Protein AF-A0A645G4P3-F1 (afdb_monomer_lite)

Organism: NCBI:txid1076179

Structure (mmCIF, N/CA/C/O backbone):
data_AF-A0A645G4P3-F1
#
_entry.id   AF-A0A645G4P3-F1
#
loop_
_atom_site.group_PDB
_atom_site.id
_atom_site.type_symbol
_atom_site.label_atom_id
_atom_site.label_alt_id
_atom_site.label_comp_id
_atom_site.label_asym_id
_atom_site.label_entity_id
_atom_site.label_seq_id
_atom_site.pdbx_PDB_ins_code
_atom_site.Cartn_x
_atom_site.Cartn_y
_atom_site.Cartn_z
_atom_site.occupancy
_atom_site.B_iso_or_equiv
_atom_site.auth_seq_id
_atom_site.auth_comp_id
_atom_site.auth_asym_id
_atom_site.auth_atom_id
_atom_site.pdbx_PDB_model_num
ATOM 1 N N . MET A 1 1 ? -2.263 -0.035 29.855 1.00 57.41 1 MET A N 1
ATOM 2 C CA . MET A 1 1 ? -2.709 0.184 28.463 1.00 57.41 1 MET A CA 1
ATOM 3 C C . MET A 1 1 ? -4.032 -0.517 28.206 1.00 57.41 1 MET A C 1
ATOM 5 O O . MET A 1 1 ? -5.031 0.173 28.277 1.00 57.41 1 MET A O 1
ATOM 9 N N . LEU A 1 2 ? -4.110 -1.848 28.055 1.00 62.84 2 LEU A N 1
ATOM 10 C CA . LEU A 1 2 ? -5.410 -2.528 27.849 1.00 62.84 2 LEU A CA 1
ATOM 11 C C . LEU A 1 2 ? -6.432 -2.306 28.982 1.00 62.84 2 LEU A C 1
ATOM 13 O O . LEU A 1 2 ? -7.619 -2.194 28.715 1.00 62.84 2 LEU A O 1
ATOM 17 N N . SER A 1 3 ? -5.980 -2.183 30.235 1.00 64.50 3 SER A N 1
ATOM 18 C CA . SER A 1 3 ? -6.842 -1.959 31.410 1.00 64.50 3 SER A CA 1
ATOM 19 C C . SER A 1 3 ? -7.588 -0.618 31.427 1.00 64.50 3 SER A C 1
ATOM 21 O O . SER A 1 3 ? -8.468 -0.432 32.260 1.00 64.50 3 SER A O 1
ATOM 23 N N . GLU A 1 4 ? -7.207 0.331 30.569 1.00 82.06 4 GLU A N 1
ATOM 24 C CA . GLU A 1 4 ? -7.836 1.657 30.459 1.00 82.06 4 GLU A CA 1
ATOM 25 C C . GLU A 1 4 ? -8.805 1.746 29.273 1.00 82.06 4 GLU A C 1
ATOM 27 O O . GLU A 1 4 ? -9.519 2.743 29.136 1.00 82.06 4 GLU A O 1
ATOM 32 N N . ILE A 1 5 ? -8.829 0.715 28.421 1.00 87.94 5 ILE A N 1
ATOM 33 C CA . ILE A 1 5 ? -9.719 0.621 27.269 1.00 87.94 5 ILE A CA 1
ATOM 34 C C . ILE A 1 5 ? -11.023 -0.045 27.736 1.00 87.94 5 ILE A C 1
ATOM 36 O O . ILE A 1 5 ? -10.971 -1.145 28.291 1.00 87.94 5 ILE A O 1
ATOM 40 N N . PRO A 1 6 ? -12.195 0.579 27.517 1.00 89.44 6 PRO A N 1
ATOM 41 C CA . PRO A 1 6 ? -13.479 -0.030 27.842 1.00 89.44 6 PRO A CA 1
ATOM 42 C C . PRO A 1 6 ? -13.659 -1.383 27.149 1.00 89.44 6 PRO A C 1
ATOM 44 O O . PRO A 1 6 ? -13.306 -1.541 25.977 1.00 89.44 6 PRO A O 1
ATOM 47 N N . GLU A 1 7 ? -14.265 -2.343 27.850 1.00 88.75 7 GLU A N 1
ATOM 48 C CA . GLU A 1 7 ? -14.511 -3.697 27.334 1.00 88.75 7 GLU A CA 1
ATOM 49 C C . GLU A 1 7 ? -15.261 -3.670 25.995 1.00 88.75 7 GLU A C 1
ATOM 51 O O . GLU A 1 7 ? -14.934 -4.424 25.078 1.00 88.75 7 GLU A O 1
ATOM 56 N N . GLU A 1 8 ? -16.209 -2.743 25.825 1.00 86.12 8 GLU A N 1
ATOM 57 C CA . GLU A 1 8 ? -16.947 -2.623 24.569 1.00 86.12 8 GLU A CA 1
ATOM 58 C C . GLU A 1 8 ? -16.049 -2.255 23.380 1.00 86.12 8 GLU A C 1
ATOM 60 O O . GLU A 1 8 ? -16.299 -2.730 22.272 1.00 86.12 8 GLU A O 1
ATOM 65 N N . VAL A 1 9 ? -15.008 -1.440 23.594 1.00 89.00 9 VAL A N 1
ATOM 66 C CA . VAL A 1 9 ? -14.048 -1.042 22.549 1.00 89.00 9 VAL A CA 1
ATOM 67 C C . VAL A 1 9 ? -13.118 -2.206 22.208 1.00 89.00 9 VAL A C 1
ATOM 69 O O . VAL A 1 9 ? -12.846 -2.444 21.032 1.00 89.00 9 VAL A O 1
ATOM 72 N N . ILE A 1 10 ? -12.696 -2.982 23.211 1.00 90.88 10 ILE A N 1
ATOM 73 C CA . ILE A 1 10 ? -11.894 -4.201 23.018 1.00 90.88 10 ILE A CA 1
ATOM 74 C C . ILE A 1 10 ? -12.672 -5.223 22.179 1.00 90.88 10 ILE A C 1
ATOM 76 O O . ILE A 1 10 ? -12.140 -5.757 21.205 1.00 90.88 10 ILE A O 1
ATOM 80 N N . MET A 1 11 ? -13.943 -5.460 22.512 1.00 88.81 11 MET A N 1
ATOM 81 C CA . MET A 1 11 ? -14.808 -6.392 21.780 1.00 88.81 11 MET A CA 1
ATOM 82 C C . MET A 1 11 ? -15.013 -5.967 20.324 1.00 88.81 11 MET A C 1
ATOM 84 O O . MET A 1 11 ? -14.922 -6.783 19.413 1.00 88.81 11 MET A O 1
ATOM 88 N N . VAL A 1 12 ? -15.230 -4.674 20.088 1.00 88.75 12 VAL A N 1
ATOM 89 C CA . VAL A 1 12 ? -15.345 -4.118 18.735 1.00 88.75 12 VAL A CA 1
ATOM 90 C C . VAL A 1 12 ? -14.050 -4.309 17.942 1.00 88.75 12 VAL A C 1
ATOM 92 O O . VAL A 1 12 ? -14.095 -4.755 16.796 1.00 88.75 12 VAL A O 1
ATOM 95 N N . ALA A 1 13 ? -12.897 -3.975 18.529 1.00 91.94 13 ALA A N 1
ATOM 96 C CA . ALA A 1 13 ? -11.601 -4.165 17.883 1.00 91.94 13 ALA A CA 1
ATOM 97 C C . ALA A 1 13 ? -11.382 -5.638 17.504 1.00 91.94 13 ALA A C 1
ATOM 99 O O . ALA A 1 13 ? -10.926 -5.941 16.401 1.00 91.94 13 ALA A O 1
ATOM 100 N N . PHE A 1 14 ? -11.782 -6.553 18.391 1.00 90.88 14 PHE A N 1
ATOM 101 C CA . PHE A 1 14 ? -11.722 -7.993 18.162 1.00 90.88 14 PHE A CA 1
ATOM 102 C C . PHE A 1 14 ? -12.623 -8.437 17.010 1.00 90.88 14 PHE A C 1
ATOM 104 O O . PHE A 1 14 ? -12.183 -9.198 16.149 1.00 90.88 14 PHE A O 1
ATOM 111 N N . ASP A 1 15 ? -13.855 -7.940 16.945 1.00 90.38 15 ASP A N 1
ATOM 112 C CA . ASP A 1 15 ? -14.788 -8.266 15.866 1.00 90.38 15 ASP A CA 1
ATOM 113 C C . ASP A 1 15 ? -14.283 -7.769 14.503 1.00 90.38 15 ASP A C 1
ATOM 115 O O . ASP A 1 15 ? -14.334 -8.511 13.516 1.00 90.38 15 ASP A O 1
ATOM 119 N N . ILE A 1 16 ? -13.739 -6.547 14.447 1.00 91.62 16 ILE A N 1
ATOM 120 C CA . ILE A 1 16 ? -13.177 -5.973 13.216 1.00 91.62 16 ILE A CA 1
ATOM 121 C C . ILE A 1 16 ? -11.974 -6.789 12.746 1.00 91.62 16 ILE A C 1
ATOM 123 O O . ILE A 1 16 ? -11.935 -7.208 11.587 1.00 91.62 16 ILE A O 1
ATOM 127 N N . LEU A 1 17 ? -11.014 -7.058 13.634 1.00 91.38 17 LEU A N 1
ATOM 128 C CA . LEU A 1 17 ? -9.810 -7.803 13.273 1.00 91.38 17 LEU A CA 1
ATOM 129 C C . LEU A 1 17 ? -10.111 -9.268 12.943 1.00 91.38 17 LEU A C 1
ATOM 131 O O . LEU A 1 17 ? -9.520 -9.806 12.015 1.00 91.38 17 LEU A O 1
ATOM 135 N N . ASN A 1 18 ? -11.080 -9.913 13.595 1.00 90.38 18 ASN A N 1
ATOM 136 C CA . ASN A 1 18 ? -11.509 -11.258 13.196 1.00 90.38 18 ASN A CA 1
ATOM 137 C C . ASN A 1 18 ? -12.208 -11.283 11.840 1.00 90.38 18 ASN A C 1
ATOM 139 O O . ASN A 1 18 ? -12.076 -12.255 11.090 1.00 90.38 18 ASN A O 1
ATOM 143 N N . TYR A 1 19 ? -12.983 -10.247 11.523 1.00 91.75 19 TYR A N 1
ATOM 144 C CA . TYR A 1 19 ? -13.567 -10.117 10.197 1.00 91.75 19 TYR A CA 1
ATOM 145 C C . TYR A 1 19 ? -12.474 -9.910 9.143 1.00 91.75 19 TYR A C 1
ATOM 147 O O . TYR A 1 19 ? -12.486 -10.606 8.128 1.00 91.75 19 TYR A O 1
ATOM 155 N N . ALA A 1 20 ? -11.497 -9.039 9.418 1.00 92.06 20 ALA A N 1
ATOM 156 C CA . ALA A 1 20 ? -10.322 -8.837 8.573 1.00 92.06 20 ALA A CA 1
ATOM 157 C C . ALA A 1 20 ? -9.554 -10.152 8.361 1.00 92.06 20 ALA A C 1
ATOM 159 O O . ALA A 1 20 ? -9.321 -10.542 7.222 1.00 92.06 20 ALA A O 1
ATOM 160 N N . LYS A 1 21 ? -9.293 -10.898 9.442 1.00 90.06 21 LYS A N 1
ATOM 161 C CA . LYS A 1 21 ? -8.574 -12.180 9.451 1.00 90.06 21 LYS A CA 1
ATOM 162 C C . LYS A 1 21 ? -9.199 -13.163 8.462 1.00 90.06 21 LYS A C 1
ATOM 164 O O . LYS A 1 21 ? -8.529 -13.725 7.603 1.00 90.06 21 LYS A O 1
ATOM 169 N N . LYS A 1 22 ? -10.524 -13.326 8.549 1.00 90.94 22 LYS A N 1
ATOM 170 C CA . LYS A 1 22 ? -11.297 -14.222 7.672 1.00 90.94 22 LYS A CA 1
ATOM 171 C C . LYS A 1 22 ? -11.372 -13.728 6.232 1.00 90.94 22 LYS A C 1
ATOM 173 O O . LYS A 1 22 ? -11.452 -14.543 5.320 1.00 90.94 22 LYS A O 1
ATOM 178 N N . LYS A 1 23 ? -11.452 -12.412 6.031 1.00 92.75 23 LYS A N 1
ATOM 179 C CA . LYS A 1 23 ? -11.663 -11.814 4.710 1.00 92.75 23 LYS A CA 1
ATOM 180 C C . LYS A 1 23 ? -10.378 -11.773 3.883 1.00 92.75 23 LYS A C 1
ATOM 182 O O . LYS A 1 23 ? -10.464 -11.958 2.675 1.00 92.75 23 LYS A O 1
ATOM 187 N N . LEU A 1 24 ? -9.246 -11.540 4.542 1.00 89.25 24 LEU A N 1
ATOM 188 C CA . LEU A 1 24 ? -7.929 -11.361 3.931 1.00 89.25 24 LEU A CA 1
ATOM 189 C C . LEU A 1 24 ? -7.092 -12.649 3.934 1.00 89.25 24 LEU A C 1
ATOM 191 O O . LEU A 1 24 ? -6.056 -12.691 3.283 1.00 89.25 24 LEU A O 1
ATOM 195 N N . ASP A 1 25 ? -7.543 -13.694 4.641 1.00 88.12 25 ASP A N 1
ATOM 196 C CA . ASP A 1 25 ? -6.809 -14.957 4.825 1.00 88.12 25 ASP A CA 1
ATOM 197 C C . ASP A 1 25 ? -5.406 -14.728 5.425 1.00 88.12 25 ASP A C 1
ATOM 199 O O . ASP A 1 25 ? -4.386 -15.231 4.954 1.00 88.12 25 ASP A O 1
ATOM 203 N N . LYS A 1 26 ? -5.361 -13.891 6.470 1.00 83.75 26 LYS A N 1
ATOM 204 C CA . LYS A 1 26 ? -4.143 -13.457 7.168 1.00 83.75 26 LYS A CA 1
ATOM 205 C C . LYS A 1 26 ? -4.297 -13.654 8.662 1.00 83.75 26 LYS A C 1
ATOM 207 O O . LYS A 1 26 ? -5.391 -13.495 9.187 1.00 83.75 26 LYS A O 1
ATOM 212 N N . GLU A 1 27 ? -3.205 -13.971 9.343 1.00 82.81 27 GLU A N 1
ATOM 213 C CA . GLU A 1 27 ? -3.148 -14.024 10.804 1.00 82.81 27 GLU A CA 1
ATOM 214 C C . GLU A 1 27 ? -2.740 -12.662 11.372 1.00 82.81 27 GLU A C 1
ATOM 216 O O . GLU A 1 27 ? -1.984 -11.929 10.743 1.00 82.81 27 GLU A O 1
ATOM 221 N N . PHE A 1 28 ? -3.224 -12.337 12.572 1.00 84.25 28 PHE A N 1
ATOM 222 C CA . PHE A 1 28 ? -2.850 -11.115 13.284 1.00 84.25 28 PHE A CA 1
ATOM 223 C C . PHE A 1 28 ? -2.340 -11.460 14.674 1.00 84.25 28 PHE A C 1
ATOM 225 O O . PHE A 1 28 ? -2.961 -12.244 15.396 1.00 84.25 28 PHE A O 1
ATOM 232 N N . ASN A 1 29 ? -1.214 -10.862 15.054 1.00 83.44 29 ASN A N 1
ATOM 233 C CA . ASN A 1 29 ? -0.605 -11.091 16.357 1.00 83.44 29 ASN A CA 1
ATOM 234 C C . ASN A 1 29 ? -1.203 -10.178 17.448 1.00 83.44 29 ASN A C 1
ATOM 236 O O . ASN A 1 29 ? -1.918 -9.208 17.183 1.00 83.44 29 ASN A O 1
ATOM 240 N N . GLU A 1 30 ? -0.891 -10.495 18.705 1.00 85.69 30 GLU A N 1
ATOM 241 C CA . GLU A 1 30 ? -1.395 -9.767 19.876 1.00 85.69 30 GLU A CA 1
ATOM 242 C C . GLU A 1 30 ? -0.963 -8.291 19.889 1.00 85.69 30 GLU A C 1
ATOM 244 O O . GLU A 1 30 ? -1.731 -7.419 20.288 1.00 85.69 30 GLU A O 1
ATOM 249 N N . THR A 1 31 ? 0.242 -7.979 19.403 1.00 85.75 31 THR A N 1
ATOM 250 C CA . THR A 1 31 ? 0.733 -6.593 19.340 1.00 85.75 31 THR A CA 1
ATOM 251 C C . THR A 1 31 ? -0.086 -5.756 18.358 1.00 85.75 31 THR A C 1
ATOM 253 O O . THR A 1 31 ? -0.479 -4.635 18.687 1.00 85.75 31 THR A O 1
ATOM 256 N N . SER A 1 32 ? -0.417 -6.311 17.191 1.00 84.81 32 SER A N 1
ATOM 257 C CA . SER A 1 32 ? -1.302 -5.674 16.214 1.00 84.81 32 SER A CA 1
ATOM 258 C C . SER A 1 32 ? -2.700 -5.440 16.782 1.00 84.81 32 SER A C 1
ATOM 260 O O . SER A 1 32 ? -3.266 -4.364 16.591 1.00 84.81 32 SER A O 1
ATOM 262 N N . PHE A 1 33 ? -3.233 -6.406 17.539 1.00 89.88 33 PHE A N 1
ATOM 263 C CA . PHE A 1 33 ? -4.510 -6.249 18.233 1.00 89.88 33 PHE A CA 1
ATOM 264 C C . PHE A 1 33 ? -4.485 -5.082 19.230 1.00 89.88 33 PHE A C 1
ATOM 266 O O . PHE A 1 33 ? -5.374 -4.230 19.204 1.00 89.88 33 PHE A O 1
ATOM 273 N N . ILE A 1 34 ? -3.448 -5.007 20.071 1.00 89.44 34 ILE A N 1
ATOM 274 C CA . ILE A 1 34 ? -3.296 -3.939 21.069 1.00 89.44 34 ILE A CA 1
ATOM 275 C C . ILE A 1 34 ? -3.201 -2.567 20.394 1.00 89.44 34 ILE A C 1
ATOM 277 O O . ILE A 1 34 ? -3.913 -1.649 20.795 1.00 89.44 34 ILE A O 1
ATOM 281 N N . SER A 1 35 ? -2.367 -2.431 19.358 1.00 89.88 35 SER A N 1
ATOM 282 C CA . SER A 1 35 ? -2.207 -1.174 18.611 1.00 89.88 35 SER A CA 1
ATOM 283 C C . SER A 1 35 ? -3.517 -0.720 17.962 1.00 89.88 35 SER A C 1
ATOM 285 O O . SER A 1 35 ? -3.876 0.455 18.030 1.00 89.88 35 SER A O 1
ATOM 287 N N . PHE A 1 36 ? -4.263 -1.655 17.368 1.00 92.38 36 PHE A N 1
ATOM 288 C CA . PHE A 1 36 ? -5.551 -1.357 16.747 1.00 92.38 36 PHE A CA 1
ATOM 289 C C . PHE A 1 36 ? -6.582 -0.892 17.786 1.00 92.38 36 PHE A C 1
ATOM 291 O O . PHE A 1 36 ? -7.268 0.109 17.575 1.00 92.38 36 PHE A O 1
ATOM 298 N N . ALA A 1 37 ? -6.682 -1.594 18.920 1.00 93.00 37 ALA A N 1
ATOM 299 C CA . ALA A 1 37 ? -7.606 -1.245 19.996 1.00 93.00 37 ALA A CA 1
ATOM 300 C C . ALA A 1 37 ? -7.270 0.115 20.634 1.00 93.00 37 ALA A C 1
ATOM 302 O O . ALA A 1 37 ? -8.176 0.906 20.896 1.00 93.00 37 ALA A O 1
ATOM 303 N N . ASP A 1 38 ? -5.983 0.410 20.838 1.00 93.00 38 ASP A N 1
ATOM 304 C CA . ASP A 1 38 ? -5.511 1.694 21.367 1.00 93.00 38 ASP A CA 1
ATOM 305 C C . ASP A 1 38 ? -5.822 2.860 20.414 1.00 93.00 38 ASP A C 1
ATOM 307 O O . ASP A 1 38 ? -6.411 3.868 20.822 1.00 93.00 38 ASP A O 1
ATOM 311 N N . HIS A 1 39 ? -5.535 2.702 19.115 1.00 93.88 39 HIS A N 1
ATOM 312 C CA . HIS A 1 39 ? -5.907 3.701 18.106 1.00 93.88 39 HIS A CA 1
ATOM 313 C C . HIS A 1 39 ? -7.412 3.940 18.092 1.00 93.88 39 HIS A C 1
ATOM 315 O O . HIS A 1 39 ? -7.872 5.082 18.065 1.00 93.88 39 HIS A O 1
ATOM 321 N N . LEU A 1 40 ? -8.198 2.865 18.133 1.00 93.56 40 LEU A N 1
ATOM 322 C CA . LEU A 1 40 ? -9.642 2.994 18.093 1.00 93.56 40 LEU A CA 1
ATOM 323 C C . LEU A 1 40 ? -10.177 3.730 19.324 1.00 93.56 40 LEU A C 1
ATOM 325 O O . LEU A 1 40 ? -11.002 4.636 19.203 1.00 93.56 40 LEU A O 1
ATOM 329 N N . TYR A 1 41 ? -9.679 3.380 20.507 1.00 94.25 41 TYR A N 1
ATOM 330 C CA . TYR A 1 41 ? -10.069 4.045 21.740 1.00 94.25 41 TYR A CA 1
ATOM 331 C C . TYR A 1 41 ? -9.716 5.535 21.720 1.00 94.25 41 TYR A C 1
ATOM 333 O O . TYR A 1 41 ? -10.555 6.384 22.029 1.00 94.25 41 TYR A O 1
ATOM 341 N N . THR A 1 42 ? -8.503 5.876 21.289 1.00 93.44 42 THR A N 1
ATOM 342 C CA . THR A 1 42 ? -8.070 7.274 21.186 1.00 93.44 42 THR A CA 1
ATOM 343 C C . THR A 1 42 ? -8.829 8.041 20.098 1.00 93.44 42 THR A C 1
ATOM 345 O O . THR A 1 42 ? -9.086 9.233 20.269 1.00 93.44 42 THR A O 1
ATOM 348 N N . ALA A 1 43 ? -9.254 7.401 19.003 1.00 94.00 43 ALA A N 1
ATOM 349 C CA . ALA A 1 43 ? -10.171 7.990 18.019 1.00 94.00 43 ALA A CA 1
ATOM 350 C C . ALA A 1 43 ? -11.523 8.358 18.646 1.00 94.00 43 ALA A C 1
ATOM 352 O O . ALA A 1 43 ? -11.953 9.504 18.536 1.00 94.00 43 ALA A O 1
ATOM 353 N N . ILE A 1 44 ? -12.131 7.438 19.397 1.00 92.94 44 ILE A N 1
ATOM 354 C CA . ILE A 1 44 ? -13.400 7.676 20.101 1.00 92.94 44 ILE A CA 1
ATOM 355 C C . ILE A 1 44 ? -13.262 8.824 21.115 1.00 92.94 44 ILE A C 1
ATOM 357 O O . ILE A 1 44 ? -14.105 9.719 21.175 1.00 92.94 44 ILE A O 1
ATOM 361 N N . GLN A 1 45 ? -12.172 8.848 21.889 1.00 93.38 45 GLN A N 1
ATOM 362 C CA . GLN A 1 45 ? -11.915 9.929 22.845 1.00 93.38 45 GLN A CA 1
ATOM 363 C C . GLN A 1 45 ? -11.721 11.297 22.175 1.00 93.38 45 GLN A C 1
ATOM 365 O O . GLN A 1 45 ? -12.106 12.318 22.749 1.00 93.38 45 GLN A O 1
ATOM 370 N N . ARG A 1 46 ? -11.078 11.337 21.001 1.00 94.06 46 ARG A N 1
ATOM 371 C CA . ARG A 1 46 ? -10.881 12.569 20.222 1.00 94.06 46 ARG A CA 1
ATOM 372 C C . ARG A 1 46 ? -12.203 13.081 19.664 1.00 94.06 46 ARG A C 1
ATOM 374 O O . ARG A 1 46 ? -12.466 14.277 19.784 1.00 94.06 46 ARG A O 1
ATOM 381 N N . GLU A 1 47 ? -13.053 12.186 19.172 1.00 93.00 47 GLU A N 1
ATOM 382 C CA . GLU A 1 47 ? -14.384 12.538 18.676 1.00 93.00 47 GLU A CA 1
ATOM 383 C C . GLU A 1 47 ? -15.260 13.136 19.782 1.00 93.00 47 GLU A C 1
ATOM 385 O O . GLU A 1 47 ? -15.825 14.213 19.612 1.00 93.00 47 GLU A O 1
ATOM 390 N N . GLY A 1 48 ? -15.247 12.550 20.985 1.00 88.81 48 GLY A N 1
ATOM 391 C CA . GLY A 1 48 ? -15.934 13.126 22.151 1.00 88.81 48 GLY A CA 1
ATOM 392 C C . GLY A 1 48 ? -15.438 14.525 22.564 1.00 88.81 48 GLY A C 1
ATOM 393 O O . GLY A 1 48 ? -16.112 15.222 23.319 1.00 88.81 48 GLY A O 1
ATOM 394 N N . LYS A 1 49 ? -14.268 14.954 22.069 1.00 93.25 49 LYS A N 1
ATOM 395 C CA . LYS A 1 49 ? -13.692 16.296 22.269 1.00 93.25 49 LYS A CA 1
ATOM 396 C C . LYS A 1 49 ? -13.857 17.207 21.044 1.00 93.25 49 LYS A C 1
ATOM 398 O O . LYS A 1 49 ? -13.359 18.331 21.073 1.00 93.25 49 LYS A O 1
ATOM 403 N N . GLY A 1 50 ? -14.500 16.738 19.971 1.00 90.62 50 GLY A N 1
ATOM 404 C CA . GLY A 1 50 ? -14.615 17.453 18.697 1.00 90.62 50 GLY A CA 1
ATOM 405 C C . GLY A 1 50 ? -13.280 17.632 17.963 1.00 90.62 50 GLY A C 1
ATOM 406 O O . GLY A 1 50 ? -13.126 18.571 17.182 1.00 90.62 50 GLY A O 1
ATOM 407 N N . ILE A 1 51 ? -12.285 16.781 18.240 1.00 89.94 51 ILE A N 1
ATOM 408 C CA . ILE A 1 51 ? -10.964 16.839 17.606 1.00 89.94 51 ILE A CA 1
ATOM 409 C C . ILE A 1 51 ? -10.963 15.910 16.397 1.00 89.94 51 ILE A C 1
ATOM 411 O O . ILE A 1 51 ? -10.919 14.691 16.545 1.00 89.94 51 ILE A O 1
ATOM 415 N N . GLN A 1 52 ? -10.929 16.491 15.200 1.00 83.88 52 GLN A N 1
ATOM 416 C CA . GLN A 1 52 ? -10.835 15.731 13.957 1.00 83.88 52 GLN A CA 1
ATOM 417 C C . GLN A 1 52 ? -9.393 15.632 13.468 1.00 83.88 52 GLN A C 1
ATOM 419 O O . GLN A 1 52 ? -8.668 16.627 13.401 1.00 83.88 52 GLN A O 1
ATOM 424 N N . MET A 1 53 ? -8.990 14.426 13.077 1.00 87.81 53 MET A N 1
ATOM 425 C CA . MET A 1 53 ? -7.690 14.173 12.465 1.00 87.81 53 MET A CA 1
ATOM 426 C C . MET A 1 53 ? -7.824 14.024 10.958 1.00 87.81 53 MET A C 1
ATOM 428 O O . MET A 1 53 ? -8.797 13.460 10.466 1.00 87.81 53 MET A O 1
ATOM 432 N N . LYS A 1 54 ? -6.821 14.516 10.230 1.00 91.12 54 LYS A N 1
ATOM 433 C CA . LYS A 1 54 ? -6.721 14.353 8.781 1.00 91.12 54 LYS A CA 1
ATOM 434 C C . LYS A 1 54 ? -5.742 13.241 8.449 1.00 91.12 54 LYS A C 1
ATOM 436 O O . LYS A 1 54 ? -4.624 13.236 8.962 1.00 91.12 54 LYS A O 1
ATOM 441 N N . ASN A 1 55 ? -6.153 12.333 7.572 1.00 91.06 55 ASN A N 1
ATOM 442 C CA . ASN A 1 55 ? -5.288 11.314 7.012 1.00 91.06 55 ASN A CA 1
ATOM 443 C C . ASN A 1 55 ? -4.861 11.738 5.604 1.00 91.06 55 ASN A C 1
ATOM 445 O O . ASN A 1 55 ? -5.607 11.613 4.634 1.00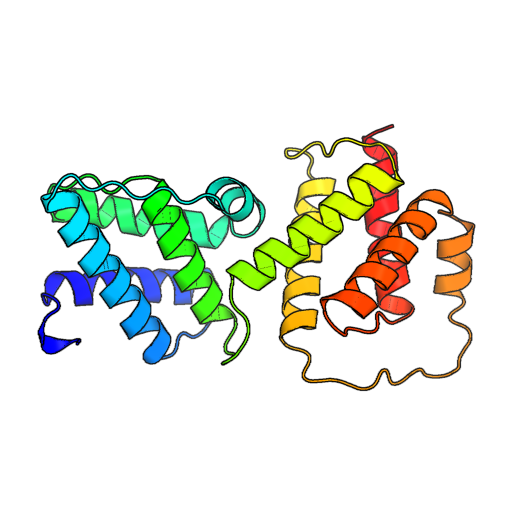 91.06 55 ASN A O 1
ATOM 449 N N . PHE A 1 56 ? -3.632 12.239 5.494 1.00 88.88 56 PHE A N 1
ATOM 450 C CA . PHE A 1 56 ? -3.083 12.709 4.221 1.00 88.88 56 PHE A CA 1
ATOM 451 C C . PHE A 1 56 ? -2.807 11.585 3.214 1.00 88.88 56 PHE A C 1
ATOM 453 O O . PHE A 1 56 ? -2.659 11.883 2.037 1.00 88.88 56 PHE A O 1
ATOM 460 N N . LEU A 1 57 ? -2.797 10.323 3.658 1.00 90.00 57 LEU A N 1
ATOM 461 C CA . LEU A 1 57 ? -2.621 9.136 2.817 1.00 90.00 57 LEU A CA 1
ATOM 462 C C . LEU A 1 57 ? -3.957 8.511 2.398 1.00 90.00 57 LEU A C 1
ATOM 464 O O . LEU A 1 57 ? -3.979 7.464 1.761 1.00 90.00 57 LEU A O 1
ATOM 468 N N . LEU A 1 58 ? -5.102 9.095 2.774 1.00 91.06 58 LEU A N 1
ATOM 469 C CA . LEU A 1 58 ? -6.413 8.486 2.525 1.00 91.06 58 LEU A CA 1
ATOM 470 C C . LEU A 1 58 ? -6.672 8.240 1.034 1.00 91.06 58 LEU A C 1
ATOM 472 O O . LEU A 1 58 ? -7.365 7.289 0.674 1.00 91.06 58 LEU A O 1
ATOM 476 N N . TRP A 1 59 ? -6.140 9.104 0.172 1.00 89.00 59 TRP A N 1
ATOM 477 C CA . TRP A 1 59 ? -6.232 8.913 -1.267 1.00 89.00 59 TRP A CA 1
ATOM 478 C C . TRP A 1 59 ? -5.424 7.692 -1.715 1.00 89.00 59 TRP A C 1
ATOM 480 O O . TRP A 1 59 ? -5.970 6.836 -2.405 1.00 89.00 59 TRP A O 1
ATOM 490 N N . ASP A 1 60 ? -4.183 7.553 -1.257 1.00 87.62 60 ASP A N 1
ATOM 491 C CA . ASP A 1 60 ? -3.323 6.415 -1.589 1.00 87.62 60 ASP A CA 1
ATOM 492 C C . ASP A 1 60 ? -3.912 5.106 -1.057 1.00 87.62 60 ASP A C 1
ATOM 494 O O . ASP A 1 60 ? -4.036 4.117 -1.773 1.00 87.62 60 ASP A O 1
ATOM 498 N N . ILE A 1 61 ? -4.402 5.131 0.184 1.00 92.69 61 ILE A N 1
ATOM 499 C CA . ILE A 1 61 ? -5.043 3.994 0.847 1.00 92.69 61 ILE A CA 1
ATOM 500 C C . ILE A 1 61 ? -6.246 3.485 0.046 1.00 92.69 61 ILE A C 1
ATOM 502 O O . ILE A 1 61 ? -6.414 2.275 -0.100 1.00 92.69 61 ILE A O 1
ATOM 506 N N . LYS A 1 62 ? -7.061 4.385 -0.523 1.00 91.31 62 LYS A N 1
ATOM 507 C CA . LYS A 1 62 ? -8.207 4.011 -1.375 1.00 91.31 62 LYS A CA 1
ATOM 508 C C . LYS A 1 62 ? -7.788 3.199 -2.597 1.00 91.31 62 LYS A C 1
ATOM 510 O O . LYS A 1 62 ? -8.564 2.357 -3.044 1.00 91.31 62 LYS A O 1
ATOM 515 N N . HIS A 1 63 ? -6.596 3.454 -3.124 1.00 86.19 63 HIS A N 1
ATOM 516 C CA . HIS A 1 63 ? -6.088 2.794 -4.320 1.00 86.19 63 HIS A CA 1
ATOM 517 C C . HIS A 1 63 ? -5.273 1.544 -3.990 1.00 86.19 63 HIS A C 1
ATOM 519 O O . HIS A 1 63 ? -5.357 0.553 -4.710 1.00 86.19 63 HIS A O 1
ATOM 525 N N . PHE A 1 64 ? -4.486 1.573 -2.915 1.00 89.38 64 PHE A N 1
ATOM 526 C CA . PHE A 1 64 ? -3.523 0.514 -2.609 1.00 89.38 64 PHE A CA 1
ATOM 527 C C . PHE A 1 64 ? -4.120 -0.571 -1.709 1.00 89.38 64 PHE A C 1
ATOM 529 O O . PHE A 1 64 ? -3.785 -1.749 -1.853 1.00 89.38 64 PHE A O 1
ATOM 536 N N . PHE A 1 65 ? -5.042 -0.188 -0.823 1.00 92.25 65 PHE A N 1
ATOM 537 C CA . PHE A 1 65 ? -5.628 -1.061 0.196 1.00 92.25 65 PHE A CA 1
ATOM 538 C C . PHE A 1 65 ? -7.169 -1.022 0.177 1.00 92.25 65 PHE A C 1
ATOM 540 O O . PHE A 1 65 ? -7.805 -0.727 1.195 1.00 92.25 65 PHE A O 1
ATOM 547 N N . PRO A 1 66 ? -7.822 -1.247 -0.984 1.00 92.38 66 PRO A N 1
ATOM 548 C CA . PRO A 1 66 ? -9.270 -1.089 -1.099 1.00 92.38 66 PRO A CA 1
ATOM 549 C C . PRO A 1 66 ? -10.055 -2.107 -0.256 1.00 92.38 66 PRO A C 1
ATOM 551 O O . PRO A 1 66 ? -11.145 -1.788 0.225 1.00 92.38 66 PRO A O 1
ATOM 554 N N . GLU A 1 67 ? -9.527 -3.319 -0.060 1.00 93.38 67 GLU A N 1
ATOM 555 C CA . GLU A 1 67 ? -10.197 -4.362 0.725 1.00 93.38 67 GLU A CA 1
ATOM 556 C C . GLU A 1 67 ? -10.093 -4.082 2.227 1.00 93.38 67 GLU A C 1
ATOM 558 O O . GLU A 1 67 ? -11.094 -4.141 2.948 1.00 93.38 67 GLU A O 1
ATOM 563 N N . GLU A 1 68 ? -8.908 -3.692 2.685 1.00 94.94 68 GLU A N 1
ATOM 564 C CA . GLU A 1 68 ? -8.614 -3.303 4.060 1.00 94.94 68 GLU A CA 1
ATOM 565 C C . GLU A 1 68 ? -9.394 -2.040 4.443 1.00 94.94 68 GLU A C 1
ATOM 567 O O . GLU A 1 68 ? -9.992 -1.981 5.519 1.00 94.94 68 GLU A O 1
ATOM 572 N N . LEU A 1 69 ? -9.502 -1.071 3.526 1.00 96.31 69 LEU A N 1
ATOM 573 C CA . LEU A 1 69 ? -10.331 0.118 3.713 1.00 96.31 69 LEU A CA 1
ATOM 574 C C . LEU A 1 69 ? -11.818 -0.219 3.814 1.00 96.31 69 LEU A C 1
ATOM 576 O O . LEU A 1 69 ? -12.530 0.365 4.635 1.00 96.31 69 LEU A O 1
ATOM 580 N N . ALA A 1 70 ? -12.314 -1.162 3.013 1.00 96.06 70 ALA A N 1
ATOM 581 C CA . ALA A 1 70 ? -13.699 -1.610 3.117 1.00 96.06 70 ALA A CA 1
ATOM 582 C C . ALA A 1 70 ? -13.979 -2.266 4.480 1.00 96.06 70 ALA A C 1
ATOM 584 O O . ALA A 1 70 ? -15.041 -2.044 5.069 1.00 96.06 70 ALA A O 1
ATOM 585 N N . ILE A 1 71 ? -13.020 -3.031 5.008 1.00 95.12 71 ILE A N 1
ATOM 586 C CA . ILE A 1 71 ? -13.096 -3.605 6.354 1.00 95.12 71 ILE A CA 1
ATOM 587 C C . ILE A 1 71 ? -13.091 -2.502 7.420 1.00 95.12 71 ILE A C 1
ATOM 589 O O . ILE A 1 71 ? -13.979 -2.482 8.276 1.00 95.12 71 ILE A O 1
ATOM 593 N N . ALA A 1 72 ? -12.151 -1.559 7.342 1.00 95.44 72 ALA A N 1
ATOM 594 C CA . ALA A 1 72 ? -12.038 -0.444 8.276 1.00 95.44 72 ALA A CA 1
ATOM 595 C C . ALA A 1 72 ? -13.315 0.407 8.315 1.00 95.44 72 ALA A C 1
ATOM 597 O O . ALA A 1 72 ? -13.846 0.682 9.390 1.00 95.44 72 ALA A O 1
ATOM 598 N N . ARG A 1 73 ? -13.868 0.767 7.150 1.00 95.69 73 ARG A N 1
ATOM 599 C CA . ARG A 1 73 ? -15.125 1.527 7.037 1.00 95.69 73 ARG A CA 1
ATOM 600 C C . ARG A 1 73 ? -16.309 0.796 7.644 1.00 95.69 73 ARG A C 1
ATOM 602 O O . ARG A 1 73 ? -17.113 1.411 8.337 1.00 95.69 73 ARG A O 1
ATOM 609 N N . ARG A 1 74 ? -16.406 -0.517 7.421 1.00 92.56 74 ARG A N 1
ATOM 610 C CA . ARG A 1 74 ? -17.443 -1.341 8.047 1.00 92.56 74 ARG A CA 1
ATOM 611 C C . ARG A 1 74 ? -17.307 -1.343 9.571 1.00 92.56 74 ARG A C 1
ATOM 613 O O . ARG A 1 74 ? -18.315 -1.258 10.267 1.00 92.56 74 ARG A O 1
ATOM 620 N N . GLY A 1 75 ? -16.076 -1.415 10.078 1.00 90.12 75 GLY A N 1
ATOM 621 C CA . GLY A 1 75 ? -15.785 -1.295 11.504 1.00 90.12 75 GLY A CA 1
ATOM 622 C C . GLY A 1 75 ? -16.227 0.050 12.076 1.00 90.12 75 GLY A C 1
ATOM 623 O O . GLY A 1 75 ? -16.973 0.082 13.048 1.00 90.12 75 GLY A O 1
ATOM 624 N N . ILE A 1 76 ? -15.849 1.152 11.426 1.00 91.75 76 ILE A N 1
ATOM 625 C CA . ILE A 1 76 ? -16.274 2.508 11.803 1.00 91.75 76 ILE A CA 1
ATOM 626 C C . ILE A 1 76 ? -17.798 2.640 11.813 1.00 91.75 76 ILE A C 1
ATOM 628 O O . ILE A 1 76 ? -18.355 3.144 12.784 1.00 91.75 76 ILE A O 1
ATOM 632 N N . GLN A 1 77 ? -18.483 2.150 10.776 1.00 91.81 77 GLN A N 1
ATOM 633 C CA . GLN A 1 77 ? -19.943 2.197 10.710 1.00 91.81 77 GLN A CA 1
ATOM 634 C C . GLN A 1 77 ? -20.579 1.502 11.922 1.00 91.81 77 GLN A C 1
ATOM 636 O O . GLN A 1 77 ? -21.436 2.082 12.584 1.00 91.81 77 GLN A O 1
ATOM 641 N N . PHE A 1 78 ? -20.124 0.291 12.245 1.00 88.00 78 PHE A N 1
ATOM 642 C CA . PHE A 1 78 ? -20.625 -0.461 13.395 1.00 88.00 78 PHE A CA 1
ATOM 643 C C . PHE A 1 78 ? -20.425 0.290 14.720 1.00 88.00 78 PHE A C 1
ATOM 645 O O . PHE A 1 78 ? -21.287 0.263 15.597 1.00 88.00 78 PHE A O 1
ATOM 652 N N . ILE A 1 79 ? -19.300 0.989 14.867 1.00 89.81 79 ILE A N 1
ATOM 653 C CA . ILE A 1 79 ? -18.979 1.769 16.067 1.00 89.81 79 ILE A CA 1
ATOM 654 C C . ILE A 1 79 ? -19.860 2.997 16.181 1.00 89.81 79 ILE A C 1
ATOM 656 O O . ILE A 1 79 ? -20.410 3.247 17.252 1.00 89.81 79 ILE A O 1
ATOM 660 N N . ASN A 1 80 ? -20.009 3.732 15.083 1.00 91.88 80 ASN A N 1
ATOM 661 C CA . ASN A 1 80 ? -20.866 4.905 15.019 1.00 91.88 80 ASN A CA 1
ATOM 662 C C . ASN A 1 80 ? -22.305 4.531 15.413 1.00 91.88 80 ASN A C 1
ATOM 664 O O . ASN A 1 80 ? -22.904 5.193 16.260 1.00 91.88 80 ASN A O 1
ATOM 668 N N . GLU A 1 81 ? -22.817 3.409 14.896 1.00 90.44 81 GLU A N 1
ATOM 669 C CA . GLU A 1 81 ? -24.141 2.874 15.243 1.00 90.44 81 GLU A CA 1
ATOM 670 C C . GLU A 1 81 ? -24.244 2.451 16.720 1.00 90.44 81 GLU A C 1
ATOM 672 O O . GLU A 1 81 ? -25.226 2.775 17.388 1.00 90.44 81 GLU A O 1
ATOM 677 N N . LYS A 1 82 ? -23.241 1.740 17.251 1.00 85.81 82 LYS A N 1
ATOM 678 C CA . LYS A 1 82 ? -23.273 1.191 18.617 1.00 85.81 82 LYS A CA 1
ATOM 679 C C . LYS A 1 82 ? -23.073 2.250 19.704 1.00 85.81 82 LYS A C 1
ATOM 681 O O . LYS A 1 82 ? -23.660 2.133 20.776 1.00 85.81 82 LYS A O 1
ATOM 686 N N . MET A 1 83 ? -22.232 3.249 19.443 1.00 86.44 83 MET A N 1
ATOM 687 C CA . MET A 1 83 ? -21.807 4.252 20.426 1.00 86.44 83 MET A CA 1
ATOM 688 C C . MET A 1 83 ? -22.498 5.609 20.248 1.00 86.44 83 MET A C 1
ATOM 690 O O . MET A 1 83 ? -22.345 6.477 21.104 1.00 86.44 83 MET A O 1
ATOM 694 N N . GLY A 1 84 ? -23.243 5.812 19.156 1.00 89.62 84 GLY A N 1
ATOM 695 C CA . GLY A 1 84 ? -23.886 7.094 18.859 1.00 89.62 84 GLY A CA 1
ATOM 696 C C . GLY A 1 84 ? -22.882 8.221 18.599 1.00 89.62 84 GLY A C 1
ATOM 697 O O . GLY A 1 84 ? -23.112 9.351 19.023 1.00 89.62 84 GLY A O 1
ATOM 698 N N . ILE A 1 85 ? -21.763 7.902 17.942 1.00 91.06 85 ILE A N 1
ATOM 699 C CA . ILE A 1 85 ? -20.698 8.848 17.568 1.00 91.06 85 ILE A CA 1
ATOM 700 C C . ILE A 1 85 ? -20.541 8.913 16.044 1.00 91.06 85 ILE A C 1
ATOM 702 O O . ILE A 1 85 ? -21.121 8.100 15.326 1.00 91.06 85 ILE A O 1
ATOM 706 N N . GLU A 1 86 ? -19.735 9.852 15.548 1.00 91.56 86 GLU A N 1
ATOM 707 C CA . GLU A 1 86 ? -19.500 10.035 14.113 1.00 91.56 86 GLU A CA 1
ATOM 708 C C . GLU A 1 86 ? -18.001 10.123 13.798 1.00 91.56 86 GLU A C 1
ATOM 710 O O . GLU A 1 86 ? -17.455 11.183 13.507 1.00 91.56 86 GLU A O 1
ATOM 715 N N . LEU A 1 87 ? -17.309 8.981 13.840 1.00 93.19 87 LEU A N 1
ATOM 716 C CA . LEU A 1 87 ? -15.926 8.918 13.366 1.00 93.19 87 LEU A CA 1
ATOM 717 C C . LEU A 1 87 ? -15.868 9.183 11.852 1.00 93.19 87 LEU A C 1
ATOM 719 O O . LEU A 1 87 ? -16.666 8.641 11.082 1.00 93.19 87 LEU A O 1
ATOM 723 N N . SER A 1 88 ? -14.900 9.998 11.430 1.00 92.50 88 SER A N 1
ATOM 724 C CA . SER A 1 88 ? -14.744 10.455 10.044 1.00 92.50 88 SER A CA 1
ATOM 725 C C . SER A 1 88 ? -14.145 9.393 9.101 1.00 92.50 88 SER A C 1
ATOM 727 O O . SER A 1 88 ? -13.535 8.414 9.532 1.00 92.50 88 SER A O 1
ATOM 729 N N . ASP A 1 89 ? -14.240 9.614 7.778 1.00 92.69 89 ASP A N 1
ATOM 730 C CA . ASP A 1 89 ? -13.575 8.762 6.762 1.00 92.69 89 ASP A CA 1
ATOM 731 C C . ASP A 1 89 ? -12.041 8.756 6.943 1.00 92.69 89 ASP A C 1
ATOM 733 O O . ASP A 1 89 ? -11.390 7.767 6.614 1.00 92.69 89 ASP A O 1
ATOM 737 N N . ASP A 1 90 ? -11.458 9.814 7.522 1.00 94.75 90 ASP A N 1
ATOM 738 C CA . ASP A 1 90 ? -10.030 9.876 7.860 1.00 94.75 90 ASP A CA 1
ATOM 739 C C . ASP A 1 90 ? -9.630 8.771 8.863 1.00 94.75 90 ASP A C 1
ATOM 741 O O . ASP A 1 90 ? -8.575 8.148 8.707 1.00 94.75 90 ASP A O 1
ATOM 745 N N . GLU A 1 91 ? -10.490 8.461 9.843 1.00 94.94 91 GLU A N 1
ATOM 746 C CA . GLU A 1 91 ? -10.259 7.367 10.798 1.00 94.94 91 GLU A CA 1
ATOM 747 C C . GLU A 1 91 ? -10.302 5.995 10.124 1.00 94.94 91 GLU A C 1
ATOM 749 O O . GLU A 1 91 ? -9.510 5.117 10.468 1.00 94.94 91 GLU A O 1
ATOM 754 N N . SER A 1 92 ? -11.127 5.820 9.086 1.00 95.25 92 SER A N 1
ATOM 755 C CA . SER A 1 92 ? -11.089 4.590 8.288 1.00 95.25 92 SER A CA 1
ATOM 756 C C . SER A 1 92 ? -9.735 4.400 7.592 1.00 95.25 92 SER A C 1
ATOM 758 O O . SER A 1 92 ? -9.221 3.283 7.547 1.00 95.25 92 SER A O 1
ATOM 760 N N . GLY A 1 93 ? -9.095 5.487 7.147 1.00 95.25 93 GLY A N 1
ATOM 761 C CA . GLY A 1 93 ? -7.731 5.446 6.623 1.00 95.25 93 GLY A CA 1
ATOM 762 C C . GLY A 1 93 ? -6.714 5.013 7.681 1.00 95.25 93 GLY A C 1
ATOM 763 O O . GLY A 1 93 ? -5.870 4.162 7.414 1.00 95.25 93 GLY A O 1
ATOM 764 N N . PHE A 1 94 ? -6.798 5.542 8.905 1.00 94.88 94 PHE A N 1
ATOM 765 C CA . PHE A 1 94 ? -5.867 5.143 9.967 1.00 94.88 94 PHE A CA 1
ATOM 766 C C . PHE A 1 94 ? -6.045 3.679 10.380 1.00 94.88 94 PHE A C 1
ATOM 768 O O . PHE A 1 94 ? -5.058 2.954 10.491 1.00 94.88 94 PHE A O 1
ATOM 775 N N . LEU A 1 95 ? -7.288 3.216 10.541 1.00 94.94 95 LEU A N 1
ATOM 776 C CA . LEU A 1 95 ? -7.567 1.807 10.827 1.00 94.94 95 LEU A CA 1
ATOM 777 C C . LEU A 1 95 ? -7.090 0.888 9.698 1.00 94.94 95 LEU A C 1
ATOM 779 O O . LEU A 1 95 ? -6.598 -0.202 9.974 1.00 94.94 95 LEU A O 1
ATOM 783 N N . THR A 1 96 ? -7.167 1.342 8.444 1.00 95.50 96 THR A N 1
ATOM 784 C CA . THR A 1 96 ? -6.612 0.603 7.302 1.00 95.50 96 THR A CA 1
ATOM 785 C C . THR A 1 96 ? -5.109 0.396 7.450 1.00 95.50 96 THR A C 1
ATOM 787 O O . THR A 1 96 ? -4.632 -0.721 7.287 1.00 95.50 96 THR A O 1
ATOM 790 N N . LEU A 1 97 ? -4.358 1.435 7.830 1.00 92.94 97 LEU A N 1
ATOM 791 C CA . LEU A 1 97 ? -2.916 1.309 8.064 1.00 92.94 97 LEU A CA 1
ATOM 792 C C . LEU A 1 97 ? -2.599 0.327 9.201 1.00 92.94 97 LEU A C 1
ATOM 794 O O . LEU A 1 97 ? -1.631 -0.419 9.091 1.00 92.94 97 LEU A O 1
ATOM 798 N N . HIS A 1 98 ? -3.410 0.283 10.266 1.00 91.94 98 HIS A N 1
ATOM 799 C CA . HIS A 1 98 ? -3.249 -0.720 11.330 1.00 91.94 98 HIS A CA 1
ATOM 800 C C . HIS A 1 98 ? -3.510 -2.145 10.838 1.00 91.94 98 HIS A C 1
ATOM 802 O O . HIS A 1 98 ? -2.760 -3.043 11.210 1.00 91.94 98 HIS A O 1
ATOM 808 N N . ILE A 1 99 ? -4.521 -2.352 9.988 1.00 92.38 99 ILE A N 1
ATOM 809 C CA . ILE A 1 99 ? -4.800 -3.661 9.373 1.00 92.38 99 ILE A CA 1
ATOM 810 C C . ILE A 1 99 ? -3.623 -4.086 8.489 1.00 92.38 99 ILE A C 1
ATOM 812 O O . ILE A 1 99 ? -3.073 -5.161 8.696 1.00 92.38 99 ILE A O 1
ATOM 816 N N . VAL A 1 100 ? -3.162 -3.213 7.590 1.00 90.69 100 VAL A N 1
ATOM 817 C CA . VAL A 1 100 ? -2.028 -3.510 6.698 1.00 90.69 100 VAL A CA 1
ATOM 818 C C . VAL A 1 100 ? -0.752 -3.782 7.501 1.00 90.69 100 VAL A C 1
ATOM 820 O O . VAL A 1 100 ? -0.045 -4.744 7.226 1.00 90.69 100 VAL A O 1
ATOM 823 N N . ASN A 1 101 ? -0.468 -2.996 8.546 1.00 87.62 101 ASN A N 1
ATOM 824 C CA . ASN A 1 101 ? 0.660 -3.267 9.447 1.00 87.62 101 ASN A CA 1
ATOM 825 C C . ASN A 1 101 ? 0.556 -4.649 10.105 1.00 87.62 101 ASN A C 1
ATOM 827 O O . ASN A 1 101 ? 1.572 -5.307 10.311 1.00 87.62 101 ASN A O 1
ATOM 831 N N . ALA A 1 102 ? -0.657 -5.086 10.442 1.00 84.50 102 ALA A N 1
ATOM 832 C CA . ALA A 1 102 ? -0.891 -6.403 11.011 1.00 84.50 102 ALA A CA 1
ATOM 833 C C . ALA A 1 102 ? -0.653 -7.535 9.996 1.00 84.50 102 ALA A C 1
ATOM 835 O O . ALA A 1 102 ? -0.239 -8.616 10.398 1.00 84.50 102 ALA A O 1
ATOM 836 N N . GLU A 1 103 ? -0.862 -7.290 8.699 1.00 82.56 103 GLU A N 1
ATOM 837 C CA . GLU A 1 103 ? -0.583 -8.254 7.623 1.00 82.56 103 GLU A CA 1
ATOM 838 C C . GLU A 1 103 ? 0.902 -8.375 7.260 1.00 82.56 103 GLU A C 1
ATOM 840 O O . GLU A 1 103 ? 1.320 -9.418 6.750 1.00 82.56 103 GLU A O 1
ATOM 845 N N . LEU A 1 104 ? 1.683 -7.306 7.462 1.00 77.12 104 LEU A N 1
ATOM 846 C CA . LEU A 1 104 ? 3.087 -7.228 7.042 1.00 77.12 104 LEU A CA 1
ATOM 847 C C . LEU A 1 104 ? 4.052 -8.013 7.944 1.00 77.12 104 LEU A C 1
ATOM 849 O O . LEU A 1 104 ? 5.192 -8.213 7.546 1.00 77.12 104 LEU A O 1
ATOM 853 N N . ASP A 1 105 ? 3.609 -8.478 9.115 1.00 65.31 105 ASP A N 1
ATOM 854 C CA . ASP A 1 105 ? 4.305 -9.407 10.027 1.00 65.31 105 ASP A CA 1
ATOM 855 C C . ASP A 1 105 ? 5.756 -9.037 10.445 1.00 65.31 105 ASP A C 1
ATOM 857 O O . ASP A 1 105 ? 6.482 -9.880 10.978 1.00 65.31 105 ASP A O 1
ATOM 861 N N . ILE A 1 106 ? 6.224 -7.791 10.242 1.00 57.12 106 ILE A N 1
ATOM 862 C CA . ILE A 1 106 ? 7.637 -7.420 10.467 1.00 57.12 106 ILE A CA 1
ATOM 863 C C . ILE A 1 106 ? 7.829 -6.098 11.229 1.00 57.12 106 ILE A C 1
ATOM 865 O O . ILE A 1 106 ? 7.144 -5.096 11.057 1.00 57.12 106 ILE A O 1
ATOM 869 N N . THR A 1 107 ? 8.855 -6.132 12.076 1.00 52.56 107 THR A N 1
ATOM 870 C CA . THR A 1 107 ? 9.277 -5.204 13.127 1.00 52.56 107 THR A CA 1
ATOM 871 C C . THR A 1 107 ? 9.994 -3.919 12.683 1.00 52.56 107 THR A C 1
ATOM 873 O O . THR A 1 107 ? 10.498 -3.227 13.562 1.00 52.56 107 THR A O 1
ATOM 876 N N . ASN A 1 108 ? 10.057 -3.551 11.392 1.00 51.88 108 ASN A N 1
ATOM 877 C CA . ASN A 1 108 ? 10.826 -2.357 10.968 1.00 51.88 108 ASN A CA 1
ATOM 878 C C . ASN A 1 108 ? 10.240 -1.489 9.839 1.00 51.88 108 ASN A C 1
ATOM 880 O O . ASN A 1 108 ? 10.678 -0.347 9.709 1.00 51.88 108 ASN A O 1
ATOM 884 N N . GLU A 1 109 ? 9.277 -1.955 9.039 1.00 62.75 109 GLU A N 1
ATOM 885 C CA . GLU A 1 109 ? 8.719 -1.153 7.938 1.00 62.75 109 GLU A CA 1
ATOM 886 C C . GLU A 1 109 ? 7.191 -1.206 7.946 1.00 62.75 109 GLU A C 1
ATOM 888 O O . GLU A 1 109 ? 6.590 -2.234 8.239 1.00 62.75 109 GLU A O 1
ATOM 893 N N . SER A 1 110 ? 6.562 -0.054 7.706 1.00 78.88 110 SER A N 1
ATOM 894 C CA . SER A 1 110 ? 5.134 0.157 7.966 1.00 78.88 110 SER A CA 1
ATOM 895 C C . SER A 1 110 ? 4.329 0.282 6.673 1.00 78.88 110 SER A C 1
ATOM 897 O O . SER A 1 110 ? 4.874 0.583 5.612 1.00 78.88 110 SER A O 1
ATOM 899 N N . ALA A 1 111 ? 3.006 0.167 6.769 1.00 84.69 111 ALA A N 1
ATOM 900 C CA . ALA A 1 111 ? 2.052 0.499 5.715 1.00 84.69 111 ALA A CA 1
ATOM 901 C C . ALA A 1 111 ? 2.296 1.901 5.115 1.00 84.69 111 ALA A C 1
ATOM 903 O O . ALA A 1 111 ? 2.042 2.130 3.933 1.00 84.69 111 ALA A O 1
ATOM 904 N N . VAL A 1 112 ? 2.849 2.833 5.902 1.00 86.44 112 VAL A N 1
ATOM 905 C CA . VAL A 1 112 ? 3.282 4.154 5.420 1.00 86.44 112 VAL A CA 1
ATOM 906 C C . VAL A 1 112 ? 4.482 4.033 4.481 1.00 86.44 112 VAL A C 1
ATOM 908 O O . VAL A 1 112 ? 4.454 4.612 3.400 1.00 86.44 112 VAL A O 1
ATOM 911 N N . SER A 1 113 ? 5.502 3.250 4.844 1.00 88.94 113 SER A N 1
ATOM 912 C CA . SER A 1 113 ? 6.660 2.975 3.981 1.00 88.94 113 SER A CA 1
ATOM 913 C C . SER A 1 113 ? 6.232 2.309 2.672 1.00 88.94 113 SER A C 1
ATOM 915 O O . SER A 1 113 ? 6.696 2.692 1.601 1.00 88.94 113 SER A O 1
ATOM 917 N N . LEU A 1 114 ? 5.292 1.363 2.753 1.00 89.25 114 LEU A N 1
ATOM 918 C CA . LEU A 1 114 ? 4.702 0.705 1.588 1.00 89.25 114 LEU A CA 1
ATOM 919 C C . LEU A 1 114 ? 4.010 1.711 0.662 1.00 89.25 114 LEU A C 1
ATOM 921 O O . LEU A 1 114 ? 4.313 1.765 -0.529 1.00 89.25 114 LEU A O 1
ATOM 925 N N . THR A 1 115 ? 3.142 2.553 1.223 1.00 89.75 115 THR A N 1
ATOM 926 C CA . THR A 1 115 ? 2.451 3.625 0.489 1.00 89.75 115 THR A CA 1
ATOM 927 C C . THR A 1 115 ? 3.452 4.566 -0.182 1.00 89.75 115 THR A C 1
ATOM 929 O O . THR A 1 115 ? 3.340 4.860 -1.370 1.00 89.75 115 THR A O 1
ATOM 932 N N . GLN A 1 116 ? 4.477 4.985 0.562 1.00 91.94 116 GLN A N 1
ATOM 933 C CA . GLN A 1 116 ? 5.509 5.890 0.076 1.00 91.94 116 GLN A CA 1
ATOM 934 C C . GLN A 1 116 ? 6.302 5.289 -1.092 1.00 91.94 116 GLN A C 1
ATOM 936 O O . GLN A 1 116 ? 6.545 5.976 -2.082 1.00 91.94 116 GLN A O 1
ATOM 941 N N . MET A 1 117 ? 6.700 4.018 -1.007 1.00 93.06 117 MET A N 1
ATOM 942 C CA . MET A 1 117 ? 7.435 3.357 -2.087 1.00 93.06 117 MET A CA 1
ATOM 943 C C . MET A 1 117 ? 6.602 3.292 -3.371 1.00 93.06 117 MET A C 1
ATOM 945 O O . MET A 1 117 ? 7.110 3.604 -4.449 1.00 93.06 117 MET A O 1
ATOM 949 N N . ILE A 1 118 ? 5.328 2.905 -3.258 1.00 93.88 118 ILE A N 1
ATOM 950 C CA . ILE A 1 118 ? 4.416 2.821 -4.403 1.00 93.88 118 ILE A CA 1
ATOM 951 C C . ILE A 1 118 ? 4.285 4.201 -5.064 1.00 93.88 118 ILE A C 1
ATOM 953 O O . ILE A 1 118 ? 4.494 4.313 -6.273 1.00 93.88 118 ILE A O 1
ATOM 957 N N . GLU A 1 119 ? 4.044 5.255 -4.282 1.00 94.06 119 GLU A N 1
ATOM 958 C CA . GLU A 1 119 ? 3.937 6.633 -4.780 1.00 94.06 119 GLU A CA 1
ATOM 959 C C . GLU A 1 119 ? 5.218 7.131 -5.463 1.00 94.06 119 GLU A C 1
ATOM 961 O O . GLU A 1 119 ? 5.170 7.745 -6.534 1.00 94.06 119 GLU A O 1
ATOM 966 N N . GLU A 1 120 ? 6.391 6.839 -4.898 1.00 95.69 120 GLU A N 1
ATOM 967 C CA . GLU A 1 120 ? 7.674 7.208 -5.501 1.00 95.69 120 GLU A CA 1
ATOM 968 C C . GLU A 1 120 ? 7.882 6.515 -6.854 1.00 95.69 120 GLU A C 1
ATOM 970 O O . GLU A 1 120 ? 8.309 7.155 -7.822 1.00 95.69 120 GLU A O 1
ATOM 975 N N . ILE A 1 121 ? 7.529 5.230 -6.956 1.00 95.81 121 ILE A N 1
ATOM 976 C CA . ILE A 1 121 ? 7.608 4.469 -8.209 1.00 95.81 121 ILE A CA 1
ATOM 977 C C . ILE A 1 121 ? 6.643 5.046 -9.250 1.00 95.81 121 ILE A C 1
ATOM 979 O O . ILE A 1 121 ? 7.050 5.309 -10.386 1.00 95.81 121 ILE A O 1
ATOM 983 N N . LEU A 1 122 ? 5.383 5.287 -8.876 1.00 94.56 122 LEU A N 1
ATOM 984 C CA . LEU A 1 122 ? 4.382 5.883 -9.763 1.00 94.56 122 LEU A CA 1
ATOM 985 C C . LEU A 1 122 ? 4.821 7.260 -10.254 1.00 94.56 122 LEU A C 1
ATOM 987 O O . LEU A 1 122 ? 4.736 7.546 -11.450 1.00 94.56 122 LEU A O 1
ATOM 991 N N . THR A 1 123 ? 5.356 8.084 -9.358 1.00 95.38 123 THR A N 1
ATOM 992 C CA . THR A 1 123 ? 5.894 9.409 -9.668 1.00 95.38 123 THR A CA 1
ATOM 993 C C . THR A 1 123 ? 7.018 9.317 -10.698 1.00 95.38 123 THR A C 1
ATOM 995 O O . THR A 1 123 ? 6.978 10.004 -11.723 1.00 95.38 123 THR A O 1
ATOM 998 N N . VAL A 1 124 ? 7.994 8.430 -10.486 1.00 97.06 124 VAL A N 1
ATOM 999 C CA . VAL A 1 124 ? 9.099 8.218 -11.432 1.00 97.06 124 VAL A CA 1
ATOM 1000 C C . VAL A 1 124 ? 8.579 7.810 -12.810 1.00 97.06 124 VAL A C 1
ATOM 1002 O O . VAL A 1 124 ? 9.005 8.381 -13.818 1.00 97.06 124 VAL A O 1
ATOM 1005 N N . ILE A 1 125 ? 7.633 6.874 -12.875 1.00 95.31 125 ILE A N 1
ATOM 1006 C CA . ILE A 1 125 ? 7.042 6.415 -14.140 1.00 95.31 125 ILE A CA 1
ATOM 1007 C C . ILE A 1 125 ? 6.299 7.565 -14.834 1.00 95.31 125 ILE A C 1
ATOM 1009 O O . ILE A 1 125 ? 6.540 7.831 -16.015 1.00 95.31 125 ILE A O 1
ATOM 1013 N N . LYS A 1 126 ? 5.449 8.288 -14.096 1.00 93.56 126 LYS A N 1
ATOM 1014 C CA . LYS A 1 126 ? 4.650 9.420 -14.586 1.00 93.56 126 LYS A CA 1
ATOM 1015 C C . LYS A 1 126 ? 5.521 10.479 -15.259 1.00 93.56 126 LYS A C 1
ATOM 1017 O O . LYS A 1 126 ? 5.253 10.875 -16.394 1.00 93.56 126 LYS A O 1
ATOM 1022 N N . TYR A 1 127 ? 6.585 10.911 -14.582 1.00 95.81 127 TYR A N 1
ATOM 1023 C CA . TYR A 1 127 ? 7.472 11.960 -15.087 1.00 95.81 127 TYR A CA 1
ATOM 1024 C C . TYR A 1 127 ? 8.408 11.478 -16.195 1.00 95.81 127 TYR A C 1
ATOM 1026 O O . TYR A 1 127 ? 8.657 12.233 -17.135 1.00 95.81 127 TYR A O 1
ATOM 1034 N N . THR A 1 128 ? 8.886 10.232 -16.128 1.00 95.62 128 THR A N 1
ATOM 1035 C CA . THR A 1 128 ? 9.755 9.670 -17.176 1.00 95.62 128 THR A CA 1
ATOM 1036 C C . THR A 1 128 ? 9.007 9.554 -18.503 1.00 95.62 128 THR A C 1
ATOM 1038 O O . THR A 1 128 ? 9.542 9.914 -19.550 1.00 95.62 128 THR A O 1
ATOM 1041 N N . LEU A 1 129 ? 7.749 9.111 -18.460 1.00 93.38 129 LEU A N 1
ATOM 1042 C CA . LEU A 1 129 ? 6.936 8.852 -19.651 1.00 93.38 129 LEU A CA 1
ATOM 1043 C C . LEU A 1 129 ? 6.059 10.036 -20.071 1.00 93.38 129 LEU A C 1
ATOM 1045 O O . LEU A 1 129 ? 5.484 10.018 -21.158 1.00 93.38 129 LEU A O 1
ATOM 1049 N N . LYS A 1 130 ? 5.952 11.066 -19.222 1.00 93.81 130 LYS A N 1
ATOM 1050 C CA . LYS A 1 130 ? 5.085 12.240 -19.421 1.00 93.81 130 LYS A CA 1
ATOM 1051 C C . LYS A 1 130 ? 3.617 11.857 -19.638 1.00 93.81 130 LYS A C 1
ATOM 1053 O O . LYS A 1 130 ? 2.935 12.430 -20.485 1.00 93.81 130 LYS A O 1
ATOM 1058 N N . ILE A 1 131 ? 3.143 10.882 -18.869 1.00 89.94 131 ILE A N 1
ATOM 1059 C CA . ILE A 1 131 ? 1.763 10.386 -18.912 1.00 89.94 131 ILE A CA 1
ATOM 1060 C C . ILE A 1 131 ? 1.002 10.791 -17.649 1.00 89.94 131 ILE A C 1
ATOM 1062 O O . ILE A 1 131 ? 1.607 11.154 -16.646 1.00 89.94 131 ILE A O 1
ATOM 1066 N N . ASN A 1 132 ? -0.326 10.696 -17.680 1.00 87.50 132 ASN A N 1
ATOM 1067 C CA . ASN A 1 132 ? -1.158 10.705 -16.477 1.00 87.50 132 ASN A CA 1
ATOM 1068 C C . ASN A 1 132 ? -1.862 9.357 -16.370 1.00 87.50 132 ASN A C 1
ATOM 1070 O O . ASN A 1 132 ? -2.424 8.882 -17.354 1.00 87.50 132 ASN A O 1
ATOM 1074 N N . PHE A 1 133 ? -1.843 8.743 -15.193 1.00 86.81 133 PHE A N 1
ATOM 1075 C CA . PHE A 1 133 ? -2.535 7.478 -14.997 1.00 86.81 133 PHE A CA 1
ATOM 1076 C C . PHE A 1 133 ? -4.049 7.686 -15.006 1.00 86.81 133 PHE A C 1
ATOM 1078 O O . PHE A 1 133 ? -4.566 8.610 -14.382 1.00 86.81 133 PHE A O 1
ATOM 1085 N N . ALA A 1 134 ? -4.761 6.818 -15.720 1.00 84.00 134 ALA A N 1
ATOM 1086 C CA . ALA A 1 134 ? -6.207 6.731 -15.622 1.00 84.00 134 ALA A CA 1
ATOM 1087 C C . ALA A 1 134 ? -6.543 5.830 -14.429 1.00 84.00 134 ALA A C 1
ATOM 1089 O O . ALA A 1 134 ? -6.548 4.612 -14.556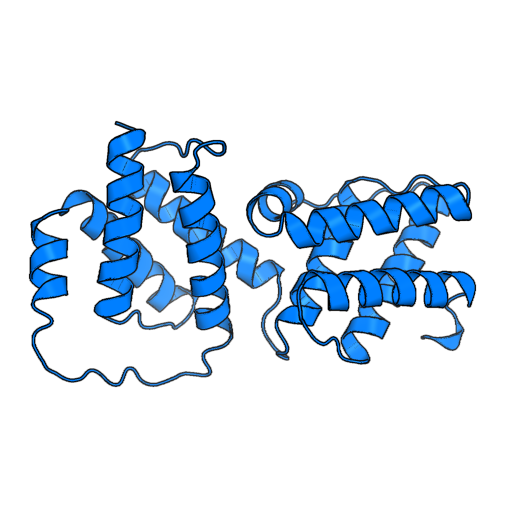 1.00 84.00 134 ALA A O 1
ATOM 1090 N N . GLU A 1 135 ? -6.802 6.419 -13.263 1.00 80.19 135 GLU A N 1
ATOM 1091 C CA . GLU A 1 135 ? -6.968 5.669 -12.006 1.00 80.19 135 GLU A CA 1
ATOM 1092 C C . GLU A 1 135 ? -8.082 4.618 -12.053 1.00 80.19 135 GLU A C 1
ATOM 1094 O O . GLU A 1 135 ? -7.946 3.548 -11.472 1.00 80.19 135 GLU A O 1
ATOM 1099 N N . ASN A 1 136 ? -9.151 4.875 -12.807 1.00 80.81 136 ASN A N 1
ATOM 1100 C CA . ASN A 1 136 ? -10.267 3.938 -12.966 1.00 80.81 136 ASN A CA 1
ATOM 1101 C C . ASN A 1 136 ? -10.028 2.865 -14.048 1.00 80.81 136 ASN A C 1
ATOM 1103 O O . ASN A 1 136 ? -10.909 2.043 -14.299 1.00 80.81 136 ASN A O 1
ATOM 1107 N N . ASP A 1 137 ? -8.876 2.874 -14.724 1.00 85.50 137 ASP A N 1
ATOM 1108 C CA . ASP A 1 137 ? -8.547 1.883 -15.745 1.00 85.50 137 ASP A CA 1
ATOM 1109 C C . ASP A 1 137 ? -8.130 0.540 -15.124 1.00 85.50 137 ASP A C 1
ATOM 1111 O O . ASP A 1 137 ? -7.345 0.469 -14.177 1.00 85.50 137 ASP A O 1
ATOM 1115 N N . ILE A 1 138 ? -8.623 -0.559 -15.700 1.00 84.12 138 ILE A N 1
ATOM 1116 C CA . ILE A 1 138 ? -8.374 -1.910 -15.182 1.00 84.12 138 ILE A CA 1
ATOM 1117 C C . ILE A 1 138 ? -6.896 -2.316 -15.255 1.00 84.12 138 ILE A C 1
ATOM 1119 O O . ILE A 1 138 ? -6.437 -3.103 -14.426 1.00 84.12 138 ILE A O 1
ATOM 1123 N N . TYR A 1 139 ? -6.133 -1.817 -16.231 1.00 85.06 139 TYR A N 1
ATOM 1124 C CA . TYR A 1 139 ? -4.709 -2.124 -16.347 1.00 85.06 139 TYR A CA 1
ATOM 1125 C C . TYR A 1 139 ? -3.902 -1.348 -15.316 1.00 85.06 139 TYR A C 1
ATOM 1127 O O . TYR A 1 139 ? -2.985 -1.924 -14.730 1.00 85.06 139 TYR A O 1
ATOM 1135 N N . PHE A 1 140 ? -4.277 -0.096 -15.043 1.00 87.25 140 PHE A N 1
ATOM 1136 C CA . PHE A 1 140 ? -3.689 0.661 -13.944 1.00 87.25 140 PHE A CA 1
ATOM 1137 C C . PHE A 1 140 ? -3.988 0.014 -12.586 1.00 87.25 140 PHE A C 1
ATOM 1139 O O . PHE A 1 140 ? -3.062 -0.246 -11.826 1.00 87.25 140 PHE A O 1
ATOM 1146 N N . GLN A 1 141 ? -5.241 -0.362 -12.317 1.00 86.12 141 GLN A N 1
ATOM 1147 C CA . GLN A 1 141 ? -5.616 -1.061 -11.080 1.00 86.12 141 GLN A CA 1
ATOM 1148 C C . GLN A 1 141 ? -4.833 -2.369 -10.893 1.00 86.12 141 GLN A C 1
ATOM 1150 O O . GLN A 1 141 ? -4.262 -2.615 -9.833 1.00 86.12 141 GLN A O 1
ATOM 1155 N N . ARG A 1 142 ? -4.706 -3.181 -11.953 1.00 87.38 142 ARG A N 1
ATOM 1156 C CA . ARG A 1 142 ? -3.858 -4.387 -11.924 1.00 87.38 142 ARG A CA 1
ATOM 1157 C C . ARG A 1 142 ? -2.398 -4.055 -11.651 1.00 87.38 142 ARG A C 1
ATOM 1159 O O . ARG A 1 142 ? -1.749 -4.765 -10.888 1.00 87.38 142 ARG A O 1
ATOM 1166 N N . PHE A 1 143 ? -1.875 -3.001 -12.271 1.00 89.38 143 PHE A N 1
ATOM 1167 C CA . PHE A 1 143 ? -0.509 -2.564 -12.021 1.00 89.38 143 PHE A CA 1
ATOM 1168 C C . PHE A 1 143 ? -0.301 -2.170 -10.560 1.00 89.38 143 PHE A C 1
ATOM 1170 O O . PHE A 1 143 ? 0.681 -2.613 -9.980 1.00 89.38 143 PHE A O 1
ATOM 1177 N N . ILE A 1 144 ? -1.235 -1.439 -9.948 1.00 90.06 144 ILE A N 1
ATOM 1178 C CA . ILE A 1 144 ? -1.186 -1.084 -8.525 1.00 90.06 144 ILE A CA 1
ATOM 1179 C C . ILE A 1 144 ? -1.174 -2.322 -7.634 1.00 90.06 144 ILE A C 1
ATOM 1181 O O . ILE A 1 144 ? -0.302 -2.435 -6.780 1.00 90.06 144 ILE A O 1
ATOM 1185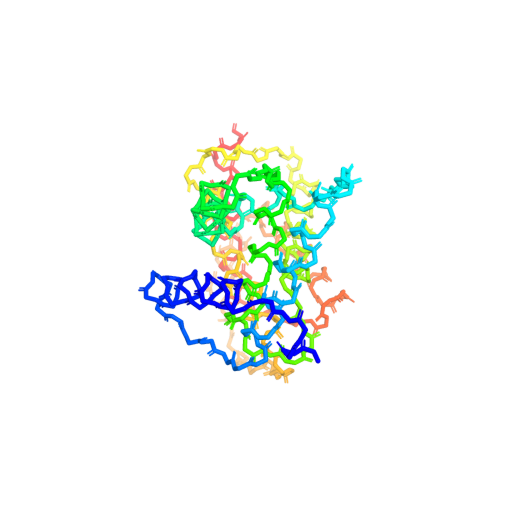 N N . THR A 1 145 ? -2.065 -3.291 -7.861 1.00 88.00 145 THR A N 1
ATOM 1186 C CA . THR A 1 145 ? -2.066 -4.552 -7.099 1.00 88.00 145 THR A CA 1
ATOM 1187 C C . THR A 1 145 ? -0.715 -5.263 -7.190 1.00 88.00 145 THR A C 1
ATOM 1189 O O . THR A 1 145 ? -0.144 -5.705 -6.196 1.00 88.00 145 THR A O 1
ATOM 1192 N N . HIS A 1 146 ? -0.164 -5.348 -8.395 1.00 88.88 146 HIS A N 1
ATOM 1193 C CA . HIS A 1 146 ? 1.131 -5.966 -8.634 1.00 88.88 146 HIS A CA 1
ATOM 1194 C C . HIS A 1 146 ? 2.297 -5.187 -8.021 1.00 88.88 146 HIS A C 1
ATOM 1196 O O . HIS A 1 146 ? 3.241 -5.792 -7.514 1.00 88.88 146 HIS A O 1
ATOM 1202 N N . LEU A 1 147 ? 2.226 -3.860 -8.066 1.00 90.81 147 LEU A N 1
ATOM 1203 C CA . LEU A 1 147 ? 3.212 -2.962 -7.492 1.00 90.81 147 LEU A CA 1
ATOM 1204 C C . LEU A 1 147 ? 3.189 -3.022 -5.964 1.00 90.81 147 LEU A C 1
ATOM 1206 O O . LEU A 1 147 ? 4.252 -3.040 -5.355 1.00 90.81 147 LEU A O 1
ATOM 1210 N N . ARG A 1 148 ? 2.006 -3.157 -5.357 1.00 88.56 148 ARG A N 1
ATOM 1211 C CA . ARG A 1 148 ? 1.846 -3.430 -3.929 1.00 88.56 148 ARG A CA 1
ATOM 1212 C C . ARG A 1 148 ? 2.567 -4.716 -3.535 1.00 88.56 148 ARG A C 1
ATOM 1214 O O . ARG A 1 148 ? 3.452 -4.657 -2.695 1.00 88.56 148 ARG A O 1
ATOM 1221 N N . PHE A 1 149 ? 2.285 -5.847 -4.186 1.00 86.31 149 PHE A N 1
ATOM 1222 C CA . PHE A 1 149 ? 2.976 -7.109 -3.869 1.00 86.31 149 PHE A CA 1
ATOM 1223 C C . PHE A 1 149 ? 4.490 -7.046 -4.106 1.00 86.31 149 PHE A C 1
ATOM 1225 O O . PHE A 1 149 ? 5.270 -7.677 -3.391 1.00 86.31 149 PHE A O 1
ATOM 1232 N N . PHE A 1 150 ? 4.922 -6.302 -5.127 1.00 88.38 150 PHE A N 1
ATOM 1233 C CA . PHE A 1 150 ? 6.337 -6.032 -5.355 1.00 88.38 150 PHE A CA 1
ATOM 1234 C C . PHE A 1 150 ? 6.941 -5.258 -4.177 1.00 88.38 150 PHE A C 1
ATOM 1236 O O . PHE A 1 150 ? 7.936 -5.704 -3.616 1.00 88.38 150 PHE A O 1
ATOM 1243 N N . ALA A 1 151 ? 6.321 -4.153 -3.771 1.00 89.69 151 ALA A N 1
ATOM 1244 C CA . ALA A 1 151 ? 6.796 -3.313 -2.683 1.00 89.69 151 ALA A CA 1
ATOM 1245 C C . ALA A 1 151 ? 6.776 -4.049 -1.332 1.00 89.69 151 ALA A C 1
ATOM 1247 O O . ALA A 1 151 ? 7.769 -4.011 -0.617 1.00 89.69 151 ALA A O 1
ATOM 1248 N N . GLU A 1 152 ? 5.731 -4.825 -1.027 1.00 85.75 152 GLU A N 1
ATOM 1249 C CA . GLU A 1 152 ? 5.694 -5.712 0.147 1.00 85.75 152 GLU A CA 1
ATOM 1250 C C . GLU A 1 152 ? 6.886 -6.680 0.160 1.00 85.75 152 GLU A C 1
ATOM 1252 O O . GLU A 1 152 ? 7.553 -6.844 1.180 1.00 85.75 152 GLU A O 1
ATOM 1257 N N . ARG A 1 153 ? 7.212 -7.292 -0.989 1.00 85.00 153 ARG A N 1
ATOM 1258 C CA . ARG A 1 153 ? 8.391 -8.162 -1.103 1.00 85.00 153 ARG A CA 1
ATOM 1259 C C . ARG A 1 153 ? 9.691 -7.394 -0.879 1.00 85.00 153 ARG A C 1
ATOM 1261 O O . ARG A 1 153 ? 10.581 -7.943 -0.237 1.00 85.00 153 ARG A O 1
ATOM 1268 N N . VAL A 1 154 ? 9.821 -6.181 -1.418 1.00 85.62 154 VAL A N 1
ATOM 1269 C CA . VAL A 1 154 ? 11.015 -5.340 -1.237 1.00 85.62 154 VAL A CA 1
ATOM 1270 C C . VAL A 1 154 ? 11.235 -5.034 0.243 1.00 85.62 154 VAL A C 1
ATOM 1272 O O . VAL A 1 154 ? 12.343 -5.240 0.729 1.00 85.62 154 VAL A O 1
ATOM 1275 N N . LEU A 1 155 ? 10.182 -4.624 0.955 1.00 81.94 155 LEU A N 1
ATOM 1276 C CA . LEU A 1 155 ? 10.245 -4.299 2.384 1.00 81.94 155 LEU A CA 1
ATOM 1277 C C . LEU A 1 155 ? 10.551 -5.543 3.248 1.00 81.94 155 LEU A C 1
ATOM 1279 O O . LEU A 1 155 ? 11.323 -5.502 4.205 1.00 81.94 155 LEU A O 1
ATOM 1283 N N . ASN A 1 156 ? 10.004 -6.702 2.864 1.00 78.12 156 ASN A N 1
ATOM 1284 C CA . ASN A 1 156 ? 10.204 -7.964 3.586 1.00 78.12 156 ASN A CA 1
ATOM 1285 C C . ASN A 1 156 ? 11.519 -8.678 3.237 1.00 78.12 156 ASN A C 1
ATOM 1287 O O . ASN A 1 156 ? 11.928 -9.622 3.924 1.00 78.12 156 ASN A O 1
ATOM 1291 N N . ALA A 1 157 ? 12.196 -8.274 2.162 1.00 74.00 157 ALA A N 1
ATOM 1292 C CA . ALA A 1 157 ? 13.462 -8.858 1.763 1.00 74.00 157 ALA A CA 1
ATOM 1293 C C . ALA A 1 157 ? 14.570 -8.393 2.720 1.00 74.00 157 ALA A C 1
ATOM 1295 O O . ALA A 1 157 ? 15.254 -7.402 2.477 1.00 74.00 157 ALA A O 1
ATOM 1296 N N . GLN A 1 158 ? 14.817 -9.157 3.790 1.00 55.19 158 GLN A N 1
ATOM 1297 C CA . GLN A 1 158 ? 16.078 -9.057 4.529 1.00 55.19 158 GLN A CA 1
ATOM 1298 C C . GLN A 1 158 ? 17.229 -9.327 3.561 1.00 55.19 158 GLN A C 1
ATOM 1300 O O . GLN A 1 158 ? 17.478 -10.491 3.262 1.00 55.19 158 GLN A O 1
ATOM 1305 N N . ARG A 1 159 ? 17.864 -8.259 3.046 1.00 51.16 159 ARG A N 1
ATOM 1306 C CA . ARG A 1 159 ? 19.069 -8.238 2.190 1.00 51.16 159 ARG A CA 1
ATOM 1307 C C . ARG A 1 159 ? 19.368 -9.595 1.544 1.00 51.16 159 ARG A C 1
ATOM 1309 O O . ARG A 1 159 ? 20.391 -10.210 1.836 1.00 51.16 159 ARG A O 1
ATOM 1316 N N . LYS A 1 160 ? 18.460 -10.109 0.711 1.00 46.34 160 LYS A N 1
ATOM 1317 C CA . LYS A 1 160 ? 18.782 -11.296 -0.073 1.00 46.34 160 LYS A CA 1
ATOM 1318 C C . LYS A 1 160 ? 19.730 -10.816 -1.151 1.00 46.34 160 LYS A C 1
ATOM 1320 O O . LYS A 1 160 ? 19.345 -10.009 -1.992 1.00 46.34 160 LYS A O 1
ATOM 1325 N N . GLU A 1 161 ? 20.979 -11.258 -1.061 1.00 45.28 161 GLU A N 1
ATOM 1326 C CA . GLU A 1 161 ? 21.931 -11.126 -2.153 1.00 45.28 161 GLU A CA 1
ATOM 1327 C C . GLU A 1 161 ? 21.258 -11.667 -3.411 1.00 45.28 161 GLU A C 1
ATOM 1329 O O . GLU A 1 161 ? 20.709 -12.773 -3.408 1.00 45.28 161 GLU A O 1
ATOM 1334 N N . ALA A 1 162 ? 21.233 -10.846 -4.459 1.00 49.47 162 ALA A N 1
ATOM 1335 C CA . ALA A 1 162 ? 20.782 -11.276 -5.763 1.00 49.47 162 ALA A CA 1
ATOM 1336 C C . ALA A 1 162 ? 21.638 -12.482 -6.162 1.00 49.47 162 ALA A C 1
ATOM 1338 O O . ALA A 1 162 ? 22.831 -12.348 -6.433 1.00 49.47 162 ALA A O 1
ATOM 1339 N N . THR A 1 163 ? 21.044 -13.673 -6.171 1.00 44.44 163 THR A N 1
ATOM 1340 C CA . THR A 1 163 ? 21.619 -14.811 -6.876 1.00 44.44 163 THR A CA 1
ATOM 1341 C C . THR A 1 163 ? 21.420 -14.535 -8.357 1.00 44.44 163 THR A C 1
ATOM 1343 O O . THR A 1 163 ? 20.467 -15.011 -8.969 1.00 44.44 163 THR A O 1
ATOM 1346 N N . ASP A 1 164 ? 22.285 -13.687 -8.907 1.00 48.72 164 ASP A N 1
ATOM 1347 C CA . ASP A 1 164 ? 22.466 -13.565 -10.343 1.00 48.72 164 ASP A CA 1
ATOM 1348 C C . ASP A 1 164 ? 23.032 -14.904 -10.825 1.00 48.72 164 ASP A C 1
ATOM 1350 O O . ASP A 1 164 ? 24.238 -15.156 -10.776 1.00 48.72 164 ASP A O 1
ATOM 1354 N N . GLU A 1 165 ? 22.163 -15.789 -11.310 1.00 50.81 165 GLU A N 1
ATOM 1355 C CA . GLU A 1 165 ? 22.618 -16.722 -12.327 1.00 50.81 165 GLU A CA 1
ATOM 1356 C C . GLU A 1 165 ? 23.047 -15.867 -13.523 1.00 50.81 165 GLU A C 1
ATOM 1358 O O . GLU A 1 165 ? 22.236 -15.214 -14.180 1.00 50.81 165 GLU A O 1
ATOM 1363 N N . LEU A 1 166 ? 24.360 -15.841 -13.764 1.00 48.94 166 LEU A N 1
ATOM 1364 C CA . LEU A 1 166 ? 25.085 -15.121 -14.819 1.00 48.94 166 LEU A CA 1
ATOM 1365 C C . LEU A 1 166 ? 24.703 -15.561 -16.250 1.00 48.94 166 LEU A C 1
ATOM 1367 O O . LEU A 1 166 ? 25.490 -15.415 -17.184 1.00 48.94 166 LEU A O 1
ATOM 1371 N N . VAL A 1 167 ? 23.509 -16.114 -16.441 1.00 56.38 167 VAL A N 1
ATOM 1372 C CA . VAL A 1 167 ? 22.957 -16.444 -17.748 1.00 56.38 167 VAL A CA 1
ATOM 1373 C C . VAL A 1 167 ? 22.402 -15.157 -18.361 1.00 56.38 167 VAL A C 1
ATOM 1375 O O . VAL A 1 167 ? 21.729 -14.353 -17.707 1.00 56.38 167 VAL A O 1
ATOM 1378 N N . GLU A 1 168 ? 22.712 -14.917 -19.634 1.00 59.59 168 GLU A N 1
ATOM 1379 C CA . GLU A 1 168 ? 22.016 -13.890 -20.402 1.00 59.59 168 GLU A CA 1
ATOM 1380 C C . GLU A 1 168 ? 20.518 -14.187 -20.372 1.00 59.59 168 GLU A C 1
ATOM 1382 O O . GLU A 1 168 ? 20.044 -15.186 -20.906 1.00 59.59 168 GLU A O 1
ATOM 1387 N N . ASN A 1 169 ? 19.758 -13.310 -19.724 1.00 76.44 169 ASN A N 1
ATOM 1388 C CA . ASN A 1 169 ? 18.315 -13.421 -19.706 1.00 76.44 169 ASN A CA 1
ATOM 1389 C C . ASN A 1 169 ? 17.801 -12.953 -21.078 1.00 76.44 169 ASN A C 1
ATOM 1391 O O . ASN A 1 169 ? 17.615 -11.758 -21.319 1.00 76.44 169 ASN A O 1
ATOM 1395 N N . GLU A 1 170 ? 17.641 -13.894 -22.012 1.00 86.88 170 GLU A N 1
ATOM 1396 C CA . GLU A 1 170 ? 17.161 -13.619 -23.373 1.00 86.88 170 GLU A CA 1
ATOM 1397 C C . GLU A 1 170 ? 15.831 -12.856 -23.360 1.00 86.88 170 GLU A C 1
ATOM 1399 O O . GLU A 1 170 ? 15.615 -11.955 -24.176 1.00 86.88 170 GLU A O 1
ATOM 1404 N N . LEU A 1 171 ? 14.962 -13.161 -22.389 1.00 89.19 171 LEU A N 1
ATOM 1405 C CA . LEU A 1 171 ? 13.686 -12.480 -22.206 1.00 89.19 171 LEU A CA 1
ATOM 1406 C C . LEU A 1 171 ? 13.881 -11.011 -21.814 1.00 89.19 171 LEU A C 1
ATOM 1408 O O . LEU A 1 171 ? 13.209 -10.146 -22.374 1.00 89.19 171 LEU A O 1
ATOM 1412 N 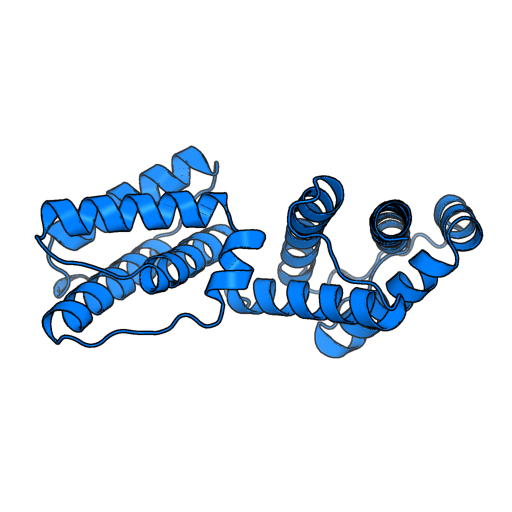N . PHE A 1 172 ? 14.829 -10.706 -20.927 1.00 93.31 172 PHE A N 1
ATOM 1413 C CA . PHE A 1 172 ? 15.211 -9.334 -20.600 1.00 93.31 172 PHE A CA 1
ATOM 1414 C C . PHE A 1 172 ? 15.679 -8.574 -21.835 1.00 93.31 172 PHE A C 1
ATOM 1416 O O . PHE A 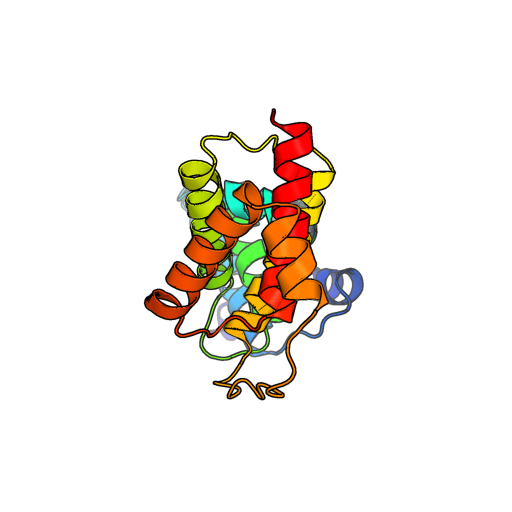1 172 ? 15.168 -7.493 -22.120 1.00 93.31 172 PHE A O 1
ATOM 1423 N N . ILE A 1 173 ? 16.591 -9.148 -22.622 1.00 93.44 173 ILE A N 1
ATOM 1424 C CA . ILE A 1 173 ? 17.080 -8.499 -23.846 1.00 93.44 173 ILE A CA 1
ATOM 1425 C C . ILE A 1 173 ? 15.922 -8.250 -24.822 1.00 93.44 173 ILE A C 1
ATOM 1427 O O . ILE A 1 173 ? 15.811 -7.159 -25.389 1.00 93.44 173 ILE A O 1
ATOM 1431 N N . LEU A 1 174 ? 15.051 -9.244 -25.011 1.00 94.62 174 LEU A N 1
ATOM 1432 C CA . LEU A 1 174 ? 13.892 -9.153 -25.894 1.00 94.62 174 LEU A CA 1
ATOM 1433 C C . LEU A 1 174 ? 12.925 -8.048 -25.452 1.00 94.62 174 LEU A C 1
ATOM 1435 O O . LEU A 1 174 ? 12.530 -7.217 -26.269 1.00 94.62 174 LEU A O 1
ATOM 1439 N N . VAL A 1 175 ? 12.550 -8.024 -24.173 1.00 95.56 175 VAL A N 1
ATOM 1440 C CA . VAL A 1 175 ? 11.584 -7.072 -23.607 1.00 95.56 175 VAL A CA 1
ATOM 1441 C C . VAL A 1 175 ? 12.139 -5.651 -23.632 1.00 95.56 175 VAL A C 1
ATOM 1443 O O . VAL A 1 175 ? 11.447 -4.746 -24.099 1.00 95.56 175 VAL A O 1
ATOM 1446 N N . SER A 1 176 ? 13.404 -5.467 -23.250 1.00 95.88 176 SER A N 1
ATOM 1447 C CA . SER A 1 176 ? 14.085 -4.167 -23.268 1.00 95.88 176 SER A CA 1
ATOM 1448 C C . SER A 1 176 ? 14.211 -3.587 -24.679 1.00 95.88 176 SER A C 1
ATOM 1450 O O . SER A 1 176 ? 14.096 -2.377 -24.864 1.00 95.88 176 SER A O 1
ATOM 1452 N N . LYS A 1 177 ? 14.402 -4.438 -25.699 1.00 95.94 177 LYS A N 1
ATOM 1453 C CA . LYS A 1 177 ? 14.408 -4.011 -27.110 1.00 95.94 177 LYS A CA 1
ATOM 1454 C C . LYS A 1 177 ? 13.005 -3.756 -27.657 1.00 95.94 177 LYS A C 1
ATOM 1456 O O . LYS A 1 177 ? 12.832 -2.846 -28.461 1.00 95.94 177 LYS A O 1
ATOM 1461 N N . LYS A 1 178 ? 12.019 -4.566 -27.261 1.00 96.62 178 LYS A N 1
ATOM 1462 C CA . LYS A 1 178 ? 10.640 -4.473 -27.760 1.00 96.62 178 LYS A CA 1
ATOM 1463 C C . LYS A 1 178 ? 9.894 -3.264 -27.195 1.00 96.62 178 LYS A C 1
ATOM 1465 O O . LYS A 1 178 ? 9.122 -2.648 -27.922 1.00 96.62 178 LYS A O 1
ATOM 1470 N N . TYR A 1 179 ? 10.134 -2.920 -25.930 1.00 96.94 179 TYR A N 1
ATOM 1471 C CA . TYR A 1 179 ? 9.468 -1.815 -25.236 1.00 96.94 179 TYR A CA 1
ATOM 1472 C C . TYR A 1 179 ? 10.490 -0.805 -24.687 1.00 96.94 179 TYR A C 1
ATOM 1474 O O . TYR A 1 179 ? 10.593 -0.632 -23.472 1.00 96.94 179 TYR A O 1
ATOM 1482 N N . PRO A 1 180 ? 11.252 -0.120 -25.560 1.00 96.38 180 PRO A N 1
ATOM 1483 C CA . PRO A 1 180 ? 12.367 0.728 -25.137 1.00 96.38 180 PRO A CA 1
ATOM 1484 C C . PRO A 1 180 ? 11.921 1.898 -24.254 1.00 96.38 180 PRO A C 1
ATOM 1486 O O . PRO A 1 180 ? 12.625 2.267 -23.319 1.00 96.38 180 PRO A O 1
ATOM 1489 N N . GLU A 1 181 ? 10.734 2.455 -24.508 1.00 96.06 181 GLU A N 1
ATOM 1490 C CA . GLU A 1 181 ? 10.187 3.544 -23.698 1.00 96.06 181 GLU A CA 1
ATOM 1491 C C . GLU A 1 181 ? 9.809 3.073 -22.285 1.00 96.06 181 GLU A C 1
ATOM 1493 O O . GLU A 1 181 ? 10.191 3.693 -21.294 1.00 96.06 181 GLU A O 1
ATOM 1498 N N . ALA A 1 182 ? 9.113 1.937 -22.178 1.00 96.69 182 ALA A N 1
ATOM 1499 C CA . ALA A 1 182 ? 8.770 1.350 -20.887 1.00 96.69 182 ALA A CA 1
ATOM 1500 C C . ALA A 1 182 ? 10.025 0.957 -20.097 1.00 96.69 182 ALA A C 1
ATOM 1502 O O . ALA A 1 182 ? 10.099 1.192 -18.893 1.00 96.69 182 ALA A O 1
ATOM 1503 N N . PHE A 1 183 ? 11.029 0.416 -20.790 1.00 97.75 183 PHE A N 1
ATOM 1504 C CA . PHE A 1 183 ? 12.287 0.017 -20.177 1.00 97.75 183 PHE A CA 1
ATOM 1505 C C . PHE A 1 183 ? 13.092 1.219 -19.658 1.00 97.75 183 PHE A C 1
ATOM 1507 O O . PHE A 1 183 ? 13.759 1.112 -18.630 1.00 97.75 183 PHE A O 1
ATOM 1514 N N . GLU A 1 184 ? 13.000 2.389 -20.298 1.00 97.75 184 GLU A N 1
ATOM 1515 C CA . GLU A 1 184 ? 13.593 3.622 -19.765 1.00 97.75 184 GLU A CA 1
ATOM 1516 C C . GLU A 1 184 ? 13.011 3.983 -18.392 1.00 97.75 184 GLU A C 1
ATOM 1518 O O . GLU A 1 184 ? 13.763 4.234 -17.448 1.00 97.75 184 GLU A O 1
ATOM 1523 N N . ALA A 1 185 ? 11.684 3.928 -18.247 1.00 97.50 185 ALA A N 1
ATOM 1524 C CA . ALA A 1 185 ? 11.030 4.127 -16.956 1.00 97.50 185 ALA A CA 1
ATOM 1525 C C . ALA A 1 185 ? 11.420 3.042 -15.944 1.00 97.50 185 ALA A C 1
ATOM 1527 O O . ALA A 1 185 ? 11.711 3.361 -14.792 1.00 97.50 185 ALA A O 1
ATOM 1528 N N . THR A 1 186 ? 11.520 1.779 -16.370 1.00 97.62 186 THR A N 1
ATOM 1529 C CA . THR A 1 186 ? 12.014 0.696 -15.511 1.00 97.62 186 THR A CA 1
ATOM 1530 C C . THR A 1 186 ? 13.411 0.987 -14.978 1.00 97.62 186 THR A C 1
ATOM 1532 O O . THR A 1 186 ? 13.615 0.874 -13.775 1.00 97.62 186 THR A O 1
ATOM 1535 N N . LYS A 1 187 ? 14.363 1.435 -15.806 1.00 98.12 187 LYS A N 1
ATOM 1536 C CA . LYS A 1 187 ? 15.712 1.791 -15.328 1.00 98.12 187 LYS A CA 1
ATOM 1537 C C . LYS A 1 187 ? 15.681 2.871 -14.246 1.00 98.12 187 LYS A C 1
ATOM 1539 O O . LYS A 1 187 ? 16.434 2.783 -13.281 1.00 98.12 187 LYS A O 1
ATOM 1544 N N . LYS A 1 188 ? 14.794 3.862 -14.374 1.00 98.25 188 LYS A N 1
ATOM 1545 C CA . LYS A 1 188 ? 14.622 4.913 -13.361 1.00 98.25 188 LYS A CA 1
ATOM 1546 C C . LYS A 1 188 ? 14.021 4.381 -12.061 1.00 98.25 188 LYS A C 1
ATOM 1548 O O . LYS A 1 188 ? 14.438 4.800 -10.986 1.00 98.25 188 LYS A O 1
ATOM 1553 N N . VAL A 1 189 ? 13.104 3.420 -12.145 1.00 97.50 189 VAL A N 1
ATOM 1554 C CA . VAL A 1 189 ? 12.573 2.707 -10.972 1.00 97.50 189 VAL A CA 1
ATOM 1555 C C . VAL A 1 189 ? 13.663 1.875 -10.287 1.00 97.50 189 VAL A C 1
ATOM 1557 O O . VAL A 1 189 ? 13.769 1.902 -9.065 1.00 97.50 189 VAL A O 1
ATOM 1560 N N . VAL A 1 190 ? 14.518 1.189 -11.051 1.00 96.69 190 VAL A N 1
ATOM 1561 C CA . VAL A 1 190 ? 15.667 0.443 -10.504 1.00 96.69 190 VAL A CA 1
ATOM 1562 C C . VAL A 1 190 ? 16.629 1.380 -9.770 1.00 96.69 190 VAL A C 1
ATOM 1564 O O . VAL A 1 190 ? 17.044 1.081 -8.654 1.00 96.69 190 VAL A O 1
ATOM 1567 N N . GLU A 1 191 ? 16.947 2.533 -10.364 1.00 97.44 191 GLU A N 1
ATOM 1568 C CA . GLU A 1 191 ? 17.799 3.563 -9.754 1.00 97.44 191 GLU A CA 1
ATOM 1569 C C . GLU A 1 191 ? 17.200 4.092 -8.436 1.00 97.44 191 GLU A C 1
ATOM 1571 O O . GLU A 1 191 ? 17.898 4.177 -7.423 1.00 97.44 191 GLU A O 1
ATOM 1576 N N . LEU A 1 192 ? 15.894 4.381 -8.418 1.00 96.94 192 LEU A N 1
ATOM 1577 C CA . LEU A 1 192 ? 15.159 4.787 -7.215 1.00 96.94 192 LEU A CA 1
ATOM 1578 C C . LEU A 1 192 ? 15.261 3.732 -6.101 1.00 96.94 192 LEU A C 1
ATOM 1580 O O . LEU A 1 192 ? 15.598 4.063 -4.965 1.00 96.94 192 LEU A O 1
ATOM 1584 N N . LEU A 1 193 ? 14.977 2.468 -6.418 1.00 94.44 193 LEU A N 1
ATOM 1585 C CA . LEU A 1 193 ? 14.948 1.380 -5.437 1.00 94.44 193 LEU A CA 1
ATOM 1586 C C . LEU A 1 193 ? 16.338 1.063 -4.878 1.00 94.44 193 LEU A C 1
ATOM 1588 O O . LEU A 1 193 ? 16.482 0.859 -3.672 1.00 94.44 193 LEU A O 1
ATOM 1592 N N . ALA A 1 194 ? 17.372 1.118 -5.717 1.00 93.44 194 ALA A N 1
ATOM 1593 C CA . ALA A 1 194 ? 18.749 0.931 -5.277 1.00 93.44 194 ALA A CA 1
ATOM 1594 C C . ALA A 1 194 ? 19.213 2.058 -4.341 1.00 93.44 194 ALA A C 1
ATOM 1596 O O . ALA A 1 194 ? 19.890 1.795 -3.349 1.00 93.44 194 ALA A O 1
ATOM 1597 N N . THR A 1 195 ? 18.849 3.309 -4.641 1.00 93.50 195 THR A N 1
ATOM 1598 C CA . THR A 1 195 ? 19.344 4.487 -3.907 1.00 93.50 195 THR A CA 1
ATOM 1599 C C . THR A 1 195 ? 18.566 4.788 -2.631 1.00 93.50 195 THR A C 1
ATOM 1601 O O . THR A 1 195 ? 19.177 5.131 -1.621 1.00 93.50 195 THR A O 1
ATOM 1604 N N . ARG A 1 196 ? 17.233 4.675 -2.652 1.00 92.69 196 ARG A N 1
ATOM 1605 C CA . ARG A 1 196 ? 16.377 5.048 -1.512 1.00 92.69 196 ARG A CA 1
ATOM 1606 C C . ARG A 1 196 ? 15.989 3.879 -0.624 1.00 92.69 196 ARG A C 1
ATOM 1608 O O . ARG A 1 196 ? 15.858 4.063 0.580 1.00 92.69 196 ARG A O 1
ATOM 1615 N N . TRP A 1 197 ? 15.837 2.701 -1.216 1.00 90.44 197 TRP A N 1
ATOM 1616 C CA . TRP A 1 197 ? 15.311 1.513 -0.543 1.00 90.44 197 TRP A CA 1
ATOM 1617 C C . TRP A 1 197 ? 16.367 0.411 -0.395 1.00 90.44 197 TRP A C 1
ATOM 1619 O O . TRP A 1 197 ? 16.074 -0.665 0.110 1.00 90.44 197 TRP A O 1
ATOM 1629 N N . SER A 1 198 ? 17.617 0.680 -0.805 1.00 89.50 198 SER A N 1
ATOM 1630 C CA . SER A 1 198 ? 18.743 -0.266 -0.749 1.00 89.50 198 SER A CA 1
ATOM 1631 C C . SER A 1 198 ? 18.433 -1.629 -1.385 1.00 89.50 198 SER A C 1
ATOM 1633 O O . SER A 1 198 ? 18.973 -2.653 -0.964 1.00 89.50 198 SER A O 1
ATOM 1635 N N . TYR A 1 199 ? 17.571 -1.642 -2.404 1.00 90.00 199 TYR A N 1
ATOM 1636 C CA . TYR A 1 199 ? 17.079 -2.856 -3.041 1.00 90.00 199 TYR A CA 1
ATOM 1637 C C . TYR A 1 199 ? 17.608 -2.994 -4.468 1.00 90.00 199 TYR A C 1
ATOM 1639 O O . TYR A 1 199 ? 17.455 -2.093 -5.293 1.00 90.00 199 TYR A O 1
ATOM 1647 N N . GLN A 1 200 ? 18.220 -4.140 -4.769 1.00 90.50 200 GLN A N 1
ATOM 1648 C CA . GLN A 1 200 ? 18.700 -4.466 -6.110 1.00 90.50 200 GLN A CA 1
ATOM 1649 C C . GLN A 1 200 ? 17.627 -5.249 -6.861 1.00 90.50 200 GLN A C 1
ATOM 1651 O O . GLN A 1 200 ? 17.295 -6.371 -6.491 1.00 90.50 200 GLN A O 1
ATOM 1656 N N . VAL A 1 201 ? 17.095 -4.649 -7.924 1.00 91.00 201 VAL A N 1
ATOM 1657 C CA . VAL A 1 201 ? 16.040 -5.251 -8.744 1.00 91.00 201 VAL A CA 1
ATOM 1658 C C . VAL A 1 201 ? 16.660 -6.213 -9.754 1.00 91.00 201 VAL A C 1
ATOM 1660 O O . VAL A 1 201 ? 17.439 -5.804 -10.623 1.00 91.00 201 VAL A O 1
ATOM 1663 N N . SER A 1 202 ? 16.275 -7.483 -9.684 1.00 89.88 202 SER A N 1
ATOM 1664 C CA . SER A 1 202 ? 16.747 -8.523 -10.604 1.00 89.88 202 SER A CA 1
ATOM 1665 C C . SER A 1 202 ? 16.288 -8.278 -12.048 1.00 89.88 202 SER A C 1
ATOM 1667 O O . SER A 1 202 ? 15.340 -7.534 -12.315 1.00 89.88 202 SER A O 1
ATOM 1669 N N . ARG A 1 203 ? 16.931 -8.939 -13.018 1.00 90.81 203 ARG A N 1
ATOM 1670 C CA . ARG A 1 203 ? 16.526 -8.847 -14.434 1.00 90.81 203 ARG A CA 1
ATOM 1671 C C . ARG A 1 203 ? 15.090 -9.324 -14.674 1.00 90.81 203 ARG A C 1
ATOM 1673 O O . ARG A 1 203 ? 14.386 -8.711 -15.474 1.00 90.81 203 ARG A O 1
ATOM 1680 N N . ASP A 1 204 ? 14.640 -10.358 -13.967 1.00 88.38 204 ASP A N 1
ATOM 1681 C CA . ASP A 1 204 ? 13.266 -10.867 -14.075 1.00 88.38 204 ASP A CA 1
ATOM 1682 C C . ASP A 1 204 ? 12.240 -9.860 -13.549 1.00 88.38 204 ASP A C 1
ATOM 1684 O O . ASP A 1 204 ? 11.200 -9.625 -14.168 1.00 88.38 204 ASP A O 1
ATOM 1688 N N . GLU A 1 205 ? 12.554 -9.187 -12.445 1.00 90.25 205 GLU A N 1
ATOM 1689 C CA . GLU A 1 205 ? 11.713 -8.110 -11.923 1.00 90.25 205 GLU A CA 1
ATOM 1690 C C . GLU A 1 205 ? 11.697 -6.904 -12.863 1.00 90.25 205 GLU A C 1
ATOM 1692 O O . GLU A 1 205 ? 10.643 -6.306 -13.085 1.00 90.25 205 GLU A O 1
ATOM 1697 N N . GLN A 1 206 ? 12.828 -6.578 -13.492 1.00 94.25 206 GLN A N 1
ATOM 1698 C CA . GLN A 1 206 ? 12.876 -5.535 -14.515 1.00 94.25 206 GLN A CA 1
ATOM 1699 C C . GLN A 1 206 ? 12.011 -5.889 -15.730 1.00 94.25 206 GLN A C 1
ATOM 1701 O O . GLN A 1 206 ? 11.262 -5.034 -16.207 1.00 94.25 206 GLN A O 1
ATOM 1706 N N . VAL A 1 207 ? 12.045 -7.140 -16.208 1.00 92.75 207 VAL A N 1
ATOM 1707 C CA . VAL A 1 207 ? 11.135 -7.629 -17.261 1.00 92.75 207 VAL A CA 1
ATOM 1708 C C . VAL A 1 207 ? 9.683 -7.412 -16.854 1.00 92.75 207 VAL A C 1
ATOM 1710 O O . VAL A 1 207 ? 8.893 -6.852 -17.618 1.00 92.75 207 VAL A O 1
ATOM 1713 N N . TYR A 1 208 ? 9.341 -7.826 -15.637 1.00 90.12 208 TYR A N 1
ATOM 1714 C CA . TYR A 1 208 ? 7.993 -7.722 -15.108 1.00 90.12 208 TYR A CA 1
ATOM 1715 C C . TYR A 1 208 ? 7.492 -6.274 -15.060 1.00 90.12 208 TYR A C 1
ATOM 1717 O O . TYR A 1 208 ? 6.408 -5.980 -15.576 1.00 90.12 208 TYR A O 1
ATOM 1725 N N . ILE A 1 209 ? 8.290 -5.364 -14.493 1.00 93.06 209 ILE A N 1
ATOM 1726 C CA . ILE A 1 209 ? 7.972 -3.933 -14.412 1.00 93.06 209 ILE A CA 1
ATOM 1727 C C . ILE A 1 209 ? 7.823 -3.354 -15.825 1.00 93.06 209 ILE A C 1
ATOM 1729 O O . ILE A 1 209 ? 6.838 -2.671 -16.106 1.00 93.06 209 ILE A O 1
ATOM 1733 N N . THR A 1 210 ? 8.746 -3.678 -16.737 1.00 95.44 210 THR A N 1
ATOM 1734 C CA . THR A 1 210 ? 8.731 -3.172 -18.121 1.00 95.44 210 THR A CA 1
ATOM 1735 C C . THR A 1 210 ? 7.439 -3.546 -18.844 1.00 95.44 210 THR A C 1
ATOM 1737 O O . THR A 1 210 ? 6.822 -2.701 -19.489 1.00 95.44 210 THR A O 1
ATOM 1740 N N . ILE A 1 211 ? 6.986 -4.798 -18.721 1.00 92.88 211 ILE A N 1
ATOM 1741 C CA . ILE A 1 211 ? 5.757 -5.269 -19.377 1.00 92.88 211 ILE A CA 1
ATOM 1742 C C . ILE A 1 211 ? 4.521 -4.538 -18.837 1.00 92.88 211 ILE A C 1
ATOM 1744 O O . ILE A 1 211 ? 3.633 -4.180 -19.614 1.00 92.88 211 ILE A O 1
ATOM 1748 N N . HIS A 1 212 ? 4.447 -4.303 -17.525 1.00 90.62 212 HIS A N 1
ATOM 1749 C CA . HIS A 1 212 ? 3.317 -3.588 -16.932 1.00 90.62 212 HIS A CA 1
ATOM 1750 C C . HIS A 1 212 ? 3.284 -2.121 -17.354 1.00 90.62 212 HIS A C 1
ATOM 1752 O O . HIS A 1 212 ? 2.230 -1.625 -17.747 1.00 90.62 212 HIS A O 1
ATOM 1758 N N . ILE A 1 213 ? 4.441 -1.458 -17.360 1.00 93.00 213 ILE A N 1
ATOM 1759 C CA . ILE A 1 213 ? 4.557 -0.085 -17.850 1.00 93.00 213 ILE A CA 1
ATOM 1760 C C . ILE A 1 213 ? 4.171 -0.007 -19.333 1.00 93.00 213 ILE A C 1
ATOM 1762 O O . ILE A 1 213 ? 3.397 0.869 -19.712 1.00 93.00 213 ILE A O 1
ATOM 1766 N N . ALA A 1 214 ? 4.644 -0.937 -20.169 1.00 93.38 214 ALA A N 1
ATOM 1767 C CA . ALA A 1 214 ? 4.311 -0.965 -21.593 1.00 93.38 214 ALA A CA 1
ATOM 1768 C C . ALA A 1 214 ? 2.794 -1.042 -21.831 1.00 93.38 214 ALA A C 1
ATOM 1770 O O . ALA A 1 214 ? 2.261 -0.306 -22.659 1.00 93.38 214 ALA A O 1
ATOM 1771 N N . ARG A 1 215 ? 2.083 -1.867 -21.051 1.00 89.44 215 ARG A N 1
ATOM 1772 C CA . ARG A 1 215 ? 0.615 -1.965 -21.115 1.00 89.44 215 ARG A CA 1
ATOM 1773 C C . ARG A 1 215 ? -0.093 -0.672 -20.722 1.00 89.44 215 ARG A C 1
ATOM 1775 O O . ARG A 1 215 ? -1.133 -0.370 -21.294 1.00 89.44 215 ARG A O 1
ATOM 1782 N N . ILE A 1 216 ? 0.449 0.078 -19.763 1.00 86.69 216 ILE A N 1
ATOM 1783 C CA . ILE A 1 216 ? -0.101 1.385 -19.381 1.00 86.69 216 ILE A CA 1
ATOM 1784 C C . ILE A 1 216 ? 0.100 2.390 -20.519 1.00 86.69 216 ILE A C 1
ATOM 1786 O O . ILE A 1 216 ? -0.846 3.076 -20.899 1.00 86.69 216 ILE A O 1
ATOM 1790 N N . ILE A 1 217 ? 1.299 2.436 -21.113 1.00 88.19 217 ILE A N 1
ATOM 1791 C CA . ILE A 1 217 ? 1.602 3.340 -22.234 1.00 88.19 217 ILE A CA 1
ATOM 1792 C C . ILE A 1 217 ? 0.622 3.122 -23.396 1.00 88.19 217 ILE A C 1
ATOM 1794 O O . ILE A 1 217 ? 0.086 4.101 -23.906 1.00 88.19 217 ILE A 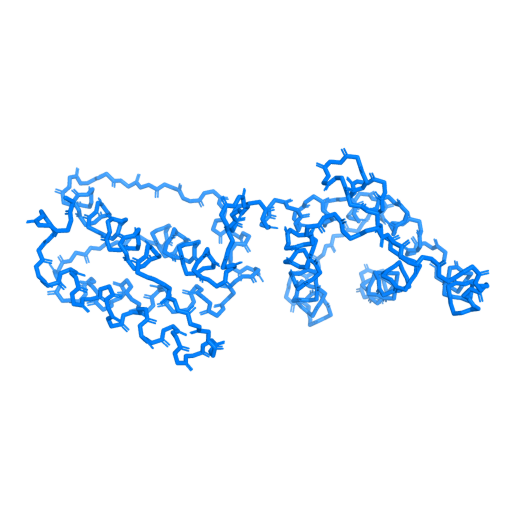O 1
ATOM 1798 N N . GLU A 1 218 ? 0.339 1.868 -23.770 1.00 83.62 218 GLU A N 1
ATOM 1799 C CA . GLU A 1 218 ? -0.610 1.516 -24.847 1.00 83.62 218 GLU A CA 1
ATOM 1800 C C . GLU A 1 218 ? -2.048 2.021 -24.623 1.00 83.62 218 GLU A C 1
ATOM 1802 O O . GLU A 1 218 ? -2.854 1.999 -25.553 1.00 83.62 218 GLU A O 1
ATOM 1807 N N . LYS A 1 219 ? -2.411 2.412 -23.396 1.00 73.00 219 LYS A N 1
ATOM 1808 C CA . LYS A 1 219 ? -3.757 2.896 -23.049 1.00 73.00 219 LYS A CA 1
ATOM 1809 C C . LYS A 1 219 ? -3.820 4.390 -22.784 1.00 73.00 219 LYS A C 1
ATOM 1811 O O . LYS A 1 219 ? -4.903 4.964 -22.848 1.00 73.00 219 LYS A O 1
ATOM 1816 N N . THR A 1 220 ? -2.687 5.010 -22.472 1.00 68.44 220 THR A N 1
ATOM 1817 C CA . THR A 1 220 ? -2.613 6.442 -22.165 1.00 68.44 220 THR A CA 1
ATOM 1818 C C . THR A 1 220 ? -2.181 7.294 -23.363 1.00 68.44 220 THR A C 1
ATOM 1820 O O . THR A 1 220 ? -2.378 8.509 -23.335 1.00 68.44 220 THR A O 1
ATOM 1823 N N . LYS A 1 221 ? -1.606 6.684 -24.404 1.00 59.03 221 LYS A N 1
ATOM 1824 C CA . LYS A 1 221 ? -1.245 7.335 -25.672 1.00 59.03 221 LYS A CA 1
ATOM 1825 C C . LYS A 1 221 ? -2.128 6.849 -26.811 1.00 59.03 221 LYS A C 1
ATOM 1827 O O . LYS A 1 221 ? -2.457 7.698 -27.666 1.00 59.03 221 LYS A O 1
#

InterPro domains:
  IPR011608 PRD domain [PF00874] (15-102)
  IPR011608 PRD domain [PF00874] (119-215)
  IPR011608 PRD domain [PS51372] (4-109)
  IPR011608 PRD domain [PS51372] (111-221)
  IPR036634 PRD domain superfamily [SSF63520] (1-103)
  IPR036634 PRD domain superfamily [SSF63520] (112-217)
  IPR050661 BglG family transcriptional antiterminators [PTHR30185] (1-220)

Foldseek 3Di:
DVVVQDPVLLVLLVVLLVVLCVQVVADFDPVLSVVLSVLSRVLVVCQVVVHADAQPCLVLCCQQPVPLLVSLVVSQVVCCVVVVTHRDSRSSSVSSQSSVQRRLPDDDDGPVNLSVLLVVLVVLLCVLLVFDFPSPDPLNSVVSNVSSVVSSCLVVPPPDPPPPPVDPPVLLVVLCVVQVSLLSSLVSSQVCCCPPSVDHQDSVNSSVSSVSSSVRVVVGD

Secondary structure (DSSP, 8-state):
-GGGS-HHHHHHHHHHHHHHHHHHT----HHHHHHHHHHHHHHHHHHTTT-PPP-TTHHHHHHH-HHHHHHHHHHHHHHHHHHT----HHHHHHHHHHHHHHHS--SS--HHHHHHHHHHHHHHHHHHHT----TT-HHHHHHHHHHHHHHHHHHH----------S--HHHHHHHHH-HHHHHHHHHHHHHHHHHS-----HHHHHHHHHHHHHHHHHH-

pLDDT: mean 87.21, std 11.48, range [44.44, 98.25]

Radius of gyration: 20.26 Å; chains: 1; bounding box: 49×34×59 Å

Sequence (221 aa):
MLSEIPEEVIMVAFDILNYAKKKLDKEFNETSFISFADHLYTAIQREGKGIQMKNFLLWDIKHFFPEELAIARRGIQFINEKMGIELSDDESGFLTLHIVNAELDITNESAVSLTQMIEEILTVIKYTLKINFAENDIYFQRFITHLRFFAERVLNAQRKEATDELVENELFILVSKKYPEAFEATKKVVELLATRWSYQVSRDEQVYITIHIARIIEKTK